Protein AF-A0A7W8NDW8-F1 (afdb_monomer_lite)

Radius of gyration: 20.96 Å; chains: 1; bounding box: 48×45×71 Å

pLDDT: mean 70.8, std 15.42, range [32.22, 96.38]

Structure (mmCIF, N/CA/C/O backbone):
data_AF-A0A7W8NDW8-F1
#
_entry.id   AF-A0A7W8NDW8-F1
#
loop_
_atom_site.group_PDB
_atom_site.id
_atom_site.type_symbol
_atom_site.label_atom_id
_atom_site.label_alt_id
_atom_site.label_comp_id
_atom_site.label_asym_id
_atom_site.label_entity_id
_atom_site.label_seq_id
_atom_site.pdbx_PDB_ins_code
_atom_site.Cartn_x
_atom_site.Cartn_y
_atom_site.Cartn_z
_atom_site.occupancy
_atom_site.B_iso_or_equiv
_atom_site.auth_seq_id
_atom_site.auth_comp_id
_atom_site.auth_asym_id
_atom_site.auth_atom_id
_atom_site.pdbx_PDB_model_num
ATOM 1 N N . MET A 1 1 ? -11.493 -1.231 -40.416 1.00 33.09 1 MET A N 1
ATOM 2 C CA . MET A 1 1 ? -10.620 -0.373 -39.592 1.00 33.09 1 MET A CA 1
ATOM 3 C C . MET A 1 1 ? -9.564 -1.269 -38.976 1.00 33.09 1 MET A C 1
ATOM 5 O O . MET A 1 1 ? -9.898 -2.112 -38.158 1.00 33.09 1 MET A O 1
ATOM 9 N N . THR A 1 2 ? -8.330 -1.187 -39.460 1.00 34.12 2 THR A N 1
ATOM 10 C CA . THR A 1 2 ? -7.181 -1.886 -38.877 1.00 34.12 2 THR A CA 1
ATOM 11 C C . THR A 1 2 ? -6.773 -1.152 -37.606 1.00 34.12 2 THR A C 1
ATOM 13 O O . THR A 1 2 ? -6.357 0.002 -37.680 1.00 34.12 2 THR A O 1
ATOM 16 N N . LEU A 1 3 ? -6.926 -1.809 -36.454 1.00 32.31 3 LEU A N 1
ATOM 17 C CA . LEU A 1 3 ? -6.262 -1.430 -35.209 1.00 32.31 3 LEU A CA 1
ATOM 18 C C . LEU A 1 3 ? -4.757 -1.419 -35.492 1.00 32.31 3 LEU A C 1
ATOM 20 O O . LEU A 1 3 ? -4.140 -2.474 -35.610 1.00 32.31 3 LEU A O 1
ATOM 24 N N . GLY A 1 4 ? -4.187 -0.234 -35.702 1.00 36.16 4 GLY A N 1
ATOM 25 C CA . GLY A 1 4 ? -2.744 -0.085 -35.789 1.00 36.16 4 GLY A CA 1
ATOM 26 C C . GLY A 1 4 ? -2.166 -0.435 -34.429 1.00 36.16 4 GLY A C 1
ATOM 27 O O . GLY A 1 4 ? -2.321 0.337 -33.487 1.00 36.16 4 GLY A O 1
ATOM 28 N N . THR A 1 5 ? -1.535 -1.602 -34.313 1.00 46.84 5 THR A N 1
ATOM 29 C CA . THR A 1 5 ? -0.623 -1.897 -33.209 1.00 46.84 5 THR A CA 1
ATOM 30 C C . THR A 1 5 ? 0.435 -0.806 -33.225 1.00 46.84 5 THR A C 1
ATOM 32 O O . THR A 1 5 ? 1.259 -0.769 -34.143 1.00 46.84 5 THR A O 1
ATOM 35 N N . GLN A 1 6 ? 0.368 0.125 -32.270 1.00 47.91 6 GLN A N 1
ATOM 36 C CA . GLN A 1 6 ? 1.465 1.055 -32.041 1.00 47.91 6 GLN A CA 1
ATOM 37 C C . GLN A 1 6 ? 2.758 0.235 -31.925 1.00 47.91 6 GLN A C 1
ATOM 39 O O . GLN A 1 6 ? 2.724 -0.865 -31.357 1.00 47.91 6 GLN A O 1
ATOM 44 N N . PRO A 1 7 ? 3.873 0.698 -32.519 1.00 52.34 7 PRO A N 1
ATOM 45 C CA . PRO A 1 7 ? 5.141 0.004 -32.367 1.00 52.34 7 PRO A CA 1
ATOM 46 C C . PRO A 1 7 ? 5.417 -0.156 -30.868 1.00 52.34 7 PRO A C 1
ATOM 48 O O . PRO A 1 7 ? 5.179 0.798 -30.120 1.00 52.34 7 PRO A O 1
ATOM 51 N N . PRO A 1 8 ? 5.860 -1.344 -30.414 1.00 61.41 8 PRO A N 1
ATOM 52 C CA . PRO A 1 8 ? 6.164 -1.538 -29.009 1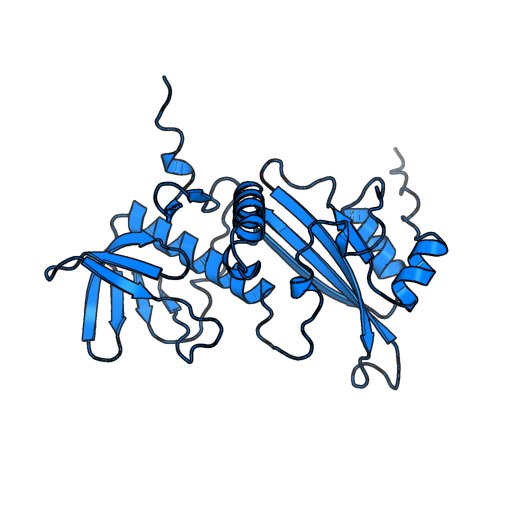.00 61.41 8 PRO A CA 1
ATOM 53 C C . PRO A 1 8 ? 7.173 -0.473 -28.595 1.00 61.41 8 PRO A C 1
ATOM 55 O O . PRO A 1 8 ? 8.121 -0.185 -29.328 1.00 61.41 8 PRO A O 1
ATOM 58 N N . PHE A 1 9 ? 6.928 0.141 -27.445 1.00 69.25 9 PHE A N 1
ATOM 59 C CA . PHE A 1 9 ? 7.905 0.990 -26.788 1.00 69.25 9 PHE A CA 1
ATOM 60 C C . PHE A 1 9 ? 9.244 0.242 -26.698 1.00 69.25 9 PHE A C 1
ATOM 62 O O . PHE A 1 9 ? 9.254 -0.950 -26.405 1.00 69.25 9 PHE A O 1
ATOM 69 N N . VAL A 1 10 ? 10.358 0.921 -26.970 1.00 77.19 10 VAL A N 1
ATOM 70 C CA . VAL A 1 10 ? 11.702 0.332 -26.910 1.00 77.19 10 VAL A CA 1
ATOM 71 C C . VAL A 1 10 ? 12.581 1.256 -26.090 1.00 77.19 10 VAL A C 1
ATOM 73 O O . VAL A 1 10 ? 12.613 2.461 -26.352 1.00 77.19 10 VAL A O 1
ATOM 76 N N . PHE A 1 11 ? 13.315 0.697 -25.130 1.00 77.19 11 PHE A N 1
ATOM 77 C CA . PHE A 1 11 ? 14.288 1.469 -24.375 1.00 77.19 11 PHE A CA 1
ATOM 78 C C . PHE A 1 11 ? 15.427 1.924 -25.289 1.00 77.19 11 PHE A C 1
ATOM 80 O O . PHE A 1 11 ? 15.989 1.135 -26.057 1.00 77.19 11 PHE A O 1
ATOM 87 N N . ASP A 1 12 ? 15.809 3.190 -25.173 1.00 79.81 12 ASP A N 1
ATOM 88 C CA . ASP A 1 12 ? 16.997 3.718 -25.817 1.00 79.81 12 ASP A CA 1
ATOM 89 C C . ASP A 1 12 ? 18.285 3.119 -25.214 1.00 79.81 12 ASP A C 1
ATOM 91 O O . ASP A 1 12 ? 18.299 2.412 -24.198 1.00 79.81 12 ASP A O 1
ATOM 95 N N . GLN A 1 13 ? 19.415 3.383 -25.872 1.00 78.56 13 GLN A N 1
ATOM 96 C CA . GLN A 1 13 ? 20.705 2.840 -25.449 1.00 78.56 13 GLN A CA 1
ATOM 97 C C . GLN A 1 13 ? 21.120 3.318 -24.049 1.00 78.56 13 GLN A C 1
ATOM 99 O O . GLN A 1 13 ? 21.781 2.570 -23.327 1.00 78.56 13 GLN A O 1
ATOM 104 N N . GLN A 1 14 ? 20.756 4.543 -23.661 1.00 78.06 14 GLN A N 1
ATOM 105 C CA . GLN A 1 14 ? 21.092 5.094 -22.353 1.00 78.06 14 GLN A CA 1
ATOM 106 C C . GLN A 1 14 ? 20.331 4.343 -21.258 1.00 78.06 14 GLN A C 1
ATOM 108 O O . GLN A 1 14 ? 20.952 3.908 -20.295 1.00 78.06 14 GLN A O 1
ATOM 113 N N . GLN A 1 15 ? 19.035 4.102 -21.442 1.00 74.25 15 GLN A N 1
ATOM 114 C CA . GLN A 1 15 ? 18.194 3.360 -20.500 1.00 74.25 15 GLN A CA 1
ATOM 115 C C . GLN A 1 15 ? 18.649 1.912 -20.335 1.00 74.25 15 GLN A C 1
ATOM 117 O O . GLN A 1 15 ? 18.739 1.406 -19.219 1.00 74.25 15 GLN A O 1
ATOM 122 N N . ARG A 1 16 ? 19.009 1.253 -21.441 1.00 76.56 16 ARG A N 1
ATOM 123 C CA . ARG A 1 16 ? 19.577 -0.101 -21.402 1.00 76.56 16 ARG A CA 1
ATOM 124 C C . ARG A 1 16 ? 20.901 -0.145 -20.652 1.00 76.56 16 ARG A C 1
ATOM 126 O O . ARG A 1 16 ? 21.188 -1.135 -19.992 1.00 76.56 16 ARG A O 1
ATOM 133 N N . ASN A 1 17 ? 21.714 0.901 -20.773 1.00 73.44 17 ASN A N 1
ATOM 134 C CA . ASN A 1 17 ? 22.962 1.007 -20.028 1.00 73.44 17 ASN A CA 1
ATOM 135 C C . ASN A 1 17 ? 22.706 1.306 -18.545 1.00 73.44 17 ASN A C 1
ATOM 137 O O . ASN A 1 17 ? 23.390 0.729 -17.711 1.00 73.44 17 ASN A O 1
ATOM 141 N N . THR A 1 18 ? 21.715 2.137 -18.209 1.00 72.56 18 THR A N 1
ATOM 142 C CA . THR A 1 18 ? 21.305 2.390 -16.819 1.00 72.56 18 THR A CA 1
ATOM 143 C C . THR A 1 18 ? 20.816 1.109 -16.154 1.00 72.56 18 THR A C 1
ATOM 145 O O . THR A 1 18 ? 21.365 0.740 -15.127 1.00 72.56 18 THR A O 1
ATOM 148 N N . LEU A 1 19 ? 19.907 0.364 -16.791 1.00 72.06 19 LEU A N 1
ATOM 149 C CA . LEU A 1 19 ? 19.410 -0.920 -16.283 1.00 72.06 19 LEU A CA 1
ATOM 150 C C . LEU A 1 19 ? 20.501 -1.982 -16.094 1.00 72.06 19 LEU A C 1
ATOM 152 O O . LEU A 1 19 ? 20.301 -2.920 -15.342 1.00 72.06 19 LEU A O 1
ATOM 156 N N . LYS A 1 20 ? 21.633 -1.885 -16.803 1.00 64.56 20 LYS A N 1
ATOM 157 C CA . LYS A 1 20 ? 22.767 -2.816 -16.649 1.00 64.56 20 LYS A CA 1
ATOM 158 C C . LYS A 1 20 ? 23.635 -2.537 -15.423 1.00 64.56 20 LYS A C 1
ATOM 160 O O . LYS A 1 20 ? 24.515 -3.336 -15.124 1.00 64.56 20 LYS A O 1
ATOM 165 N N . VAL A 1 21 ? 23.498 -1.357 -14.826 1.00 63.69 21 VAL A N 1
ATOM 166 C CA . VAL A 1 21 ? 24.422 -0.849 -13.800 1.00 63.69 21 VAL A CA 1
ATOM 167 C C . VAL A 1 21 ? 23.672 -0.401 -12.542 1.00 63.69 21 VAL A C 1
ATOM 169 O O . VAL A 1 21 ? 24.276 -0.307 -11.481 1.00 63.69 21 VAL A O 1
ATOM 172 N N . SER A 1 22 ? 22.379 -0.097 -12.658 1.00 68.62 22 SER A N 1
ATOM 173 C CA . SER A 1 22 ? 21.516 0.467 -11.620 1.00 68.62 22 SER A CA 1
ATOM 174 C C . SER A 1 22 ? 20.042 0.247 -12.015 1.00 68.62 22 SER A C 1
ATOM 176 O O . SER A 1 22 ? 19.729 -0.636 -12.818 1.00 68.62 22 SER A O 1
ATOM 178 N N . ASP A 1 23 ? 19.154 1.095 -11.507 1.00 75.12 23 ASP A N 1
ATOM 179 C CA . ASP A 1 23 ? 17.709 0.958 -11.597 1.00 75.12 23 ASP A CA 1
ATOM 180 C C . ASP A 1 23 ? 17.084 1.980 -12.547 1.00 75.12 23 ASP A C 1
ATOM 182 O O . ASP A 1 23 ? 17.648 3.038 -12.854 1.00 75.12 23 ASP A O 1
ATOM 186 N N . LEU A 1 24 ? 15.867 1.680 -12.991 1.00 75.50 24 LEU A N 1
ATOM 187 C CA . LEU A 1 24 ? 15.034 2.578 -13.776 1.00 75.50 24 LEU A CA 1
ATOM 188 C C . LEU A 1 24 ? 13.685 2.770 -13.085 1.00 75.50 24 LEU A C 1
ATOM 190 O O . LEU A 1 24 ? 13.009 1.793 -12.788 1.00 75.50 24 LEU A O 1
ATOM 194 N N . ALA A 1 25 ? 13.254 4.020 -12.913 1.00 76.75 25 ALA A N 1
ATOM 195 C CA . ALA A 1 25 ? 11.920 4.353 -12.421 1.00 76.75 25 ALA A CA 1
ATOM 196 C C . ALA A 1 25 ? 11.210 5.363 -13.338 1.00 76.75 25 ALA A C 1
ATOM 198 O O . ALA A 1 25 ? 11.862 6.183 -13.990 1.00 76.75 25 ALA A O 1
ATOM 199 N N . ALA A 1 26 ? 9.877 5.312 -13.399 1.00 78.12 26 ALA A N 1
ATOM 200 C CA . ALA A 1 26 ? 9.043 6.278 -14.120 1.00 78.12 26 ALA A CA 1
ATOM 201 C C . ALA A 1 26 ? 7.640 6.388 -13.506 1.00 78.12 26 ALA A C 1
ATOM 203 O O . ALA A 1 26 ? 7.098 5.388 -13.043 1.00 78.12 26 ALA A O 1
ATOM 204 N N . TYR A 1 27 ? 7.023 7.572 -13.564 1.00 78.12 27 TYR A N 1
ATOM 205 C CA . TYR A 1 27 ? 5.623 7.755 -13.167 1.00 78.12 27 TYR A CA 1
ATOM 206 C C . TYR A 1 27 ? 4.648 7.110 -14.167 1.00 78.12 27 TYR A C 1
ATOM 208 O O . TYR A 1 27 ? 4.869 7.125 -15.380 1.00 78.12 27 TYR A O 1
ATOM 216 N N . VAL A 1 28 ? 3.539 6.577 -13.655 1.00 80.38 28 VAL A N 1
ATOM 217 C CA . VAL A 1 28 ? 2.399 6.081 -14.437 1.00 80.38 28 VAL A CA 1
ATOM 218 C C . VAL A 1 28 ? 1.588 7.281 -14.928 1.00 80.38 28 VAL A C 1
ATOM 220 O O . VAL A 1 28 ? 1.033 8.030 -14.126 1.00 80.38 28 VAL A O 1
ATOM 223 N N . GLN A 1 29 ? 1.499 7.460 -16.247 1.00 73.31 29 GLN A N 1
ATOM 224 C CA . GLN A 1 29 ? 0.868 8.646 -16.850 1.00 73.31 29 GLN A CA 1
ATOM 225 C C . GLN A 1 29 ? -0.660 8.577 -16.905 1.00 73.31 29 GLN A C 1
ATOM 227 O O . GLN A 1 29 ? -1.316 9.612 -16.959 1.00 73.31 29 GLN A O 1
ATOM 232 N N . GLN A 1 30 ? -1.225 7.371 -16.880 1.00 68.38 30 GLN A N 1
ATOM 233 C CA . GLN A 1 30 ? -2.670 7.132 -16.888 1.00 68.38 30 GLN A CA 1
ATOM 234 C C . GLN A 1 30 ? -3.149 6.552 -15.549 1.00 68.38 30 GLN A C 1
ATOM 236 O O . GLN A 1 30 ? -3.904 5.581 -15.513 1.00 68.38 30 GLN A O 1
ATOM 241 N N . SER A 1 31 ? -2.661 7.094 -14.435 1.00 67.06 31 SER A N 1
ATOM 242 C CA . SER A 1 31 ? -3.208 6.750 -13.122 1.00 67.06 31 SER A CA 1
ATOM 243 C C . SER A 1 31 ? -4.623 7.327 -12.974 1.00 67.06 31 SER A C 1
ATOM 245 O O . SER A 1 31 ? -5.013 8.265 -13.677 1.00 67.06 31 SER A O 1
ATOM 247 N N . ALA A 1 32 ? -5.427 6.739 -12.084 1.00 68.94 32 ALA A N 1
ATOM 248 C CA . ALA A 1 32 ? -6.698 7.352 -11.707 1.00 68.94 32 ALA A CA 1
ATOM 249 C C . ALA A 1 32 ? -6.448 8.754 -11.117 1.00 68.94 32 ALA A C 1
ATOM 251 O O . ALA A 1 32 ? -5.379 9.017 -10.570 1.00 68.94 32 ALA A O 1
ATOM 252 N N . ARG A 1 33 ? -7.423 9.663 -11.243 1.00 71.81 33 ARG A N 1
ATOM 253 C CA . ARG A 1 33 ? -7.273 11.096 -10.907 1.00 71.81 33 ARG A CA 1
ATOM 254 C C . ARG A 1 33 ? -6.806 11.349 -9.466 1.00 71.81 33 ARG A C 1
ATOM 256 O O . ARG A 1 33 ? -6.184 12.368 -9.194 1.00 71.81 33 ARG A O 1
ATOM 263 N N . ASP A 1 34 ? -7.139 10.441 -8.564 1.00 69.94 34 ASP A N 1
ATOM 264 C CA . ASP A 1 34 ? -6.860 10.448 -7.130 1.00 69.94 34 ASP A CA 1
ATOM 265 C C . ASP A 1 34 ? -5.558 9.716 -6.755 1.00 69.94 34 ASP A C 1
ATOM 267 O O . ASP A 1 34 ? -5.277 9.529 -5.570 1.00 69.94 34 ASP A O 1
ATOM 271 N N . ARG A 1 35 ? -4.759 9.272 -7.735 1.00 78.50 35 ARG A N 1
ATOM 272 C CA . ARG A 1 35 ? -3.612 8.385 -7.514 1.00 78.50 35 ARG A CA 1
ATOM 273 C C . ARG A 1 35 ? -2.325 8.916 -8.114 1.00 78.50 35 ARG A C 1
ATOM 275 O O . ARG A 1 35 ? -2.317 9.621 -9.116 1.00 78.50 35 ARG A O 1
ATOM 282 N N . ILE A 1 36 ? -1.222 8.479 -7.518 1.00 80.12 36 ILE A N 1
ATOM 283 C CA . ILE A 1 36 ? 0.113 8.577 -8.100 1.00 80.12 36 ILE A CA 1
ATOM 284 C C . ILE A 1 36 ? 0.645 7.159 -8.231 1.00 80.12 36 ILE A C 1
ATOM 286 O O . ILE A 1 36 ? 0.593 6.372 -7.287 1.00 80.12 36 ILE A O 1
ATOM 290 N N . GLY A 1 37 ? 1.138 6.827 -9.419 1.00 79.00 37 GLY A N 1
ATOM 291 C CA . GLY A 1 37 ? 1.754 5.538 -9.689 1.00 79.00 37 GLY A CA 1
ATOM 292 C C . GLY A 1 37 ? 3.167 5.686 -10.207 1.00 79.00 37 GLY A C 1
ATOM 293 O O . GLY A 1 37 ? 3.490 6.672 -10.867 1.00 79.00 37 GLY A O 1
ATOM 294 N N . TRP A 1 38 ? 3.993 4.678 -9.967 1.00 83.75 38 TRP A N 1
ATOM 295 C CA . TRP A 1 38 ? 5.299 4.538 -10.594 1.00 83.75 38 TRP A CA 1
ATOM 296 C C . TRP A 1 38 ? 5.596 3.078 -10.929 1.00 83.75 38 TRP A C 1
ATOM 298 O O . TRP A 1 38 ? 5.037 2.135 -10.363 1.00 83.75 38 TRP A O 1
ATOM 308 N N . ILE A 1 39 ? 6.479 2.908 -11.903 1.00 81.38 39 ILE A N 1
ATOM 309 C CA . ILE A 1 39 ? 7.077 1.638 -12.287 1.00 81.38 39 ILE A CA 1
ATOM 310 C C . ILE A 1 39 ? 8.556 1.730 -11.977 1.00 81.38 39 ILE A C 1
ATOM 312 O O . ILE A 1 39 ? 9.198 2.698 -12.377 1.00 81.38 39 ILE A O 1
ATOM 316 N N . HIS A 1 40 ? 9.080 0.714 -11.305 1.00 82.31 40 HIS A N 1
ATOM 317 C CA . HIS A 1 40 ? 10.494 0.557 -10.998 1.00 82.31 40 HIS A CA 1
ATOM 318 C C . HIS A 1 40 ? 11.006 -0.768 -11.566 1.00 82.31 40 HIS A C 1
ATOM 320 O O . HIS A 1 40 ? 10.276 -1.760 -11.618 1.00 82.31 40 HIS A O 1
ATOM 326 N N . VAL A 1 41 ? 12.242 -0.763 -12.057 1.00 81.19 41 VAL A N 1
ATOM 327 C CA . VAL A 1 41 ? 12.938 -1.945 -12.561 1.00 81.19 41 VAL A CA 1
ATOM 328 C C . VAL A 1 41 ? 14.374 -1.941 -12.100 1.00 81.19 41 VAL A C 1
ATOM 330 O O . VAL A 1 41 ? 15.098 -0.976 -12.347 1.00 81.19 41 VAL A O 1
ATOM 333 N N . ARG A 1 42 ? 14.793 -3.080 -11.556 1.00 81.69 42 ARG A N 1
ATOM 334 C CA . ARG A 1 42 ? 16.176 -3.358 -11.171 1.00 81.69 42 ARG A CA 1
ATOM 335 C C . ARG A 1 42 ? 16.672 -4.665 -11.767 1.00 81.69 42 ARG A C 1
ATOM 337 O O . ARG A 1 42 ? 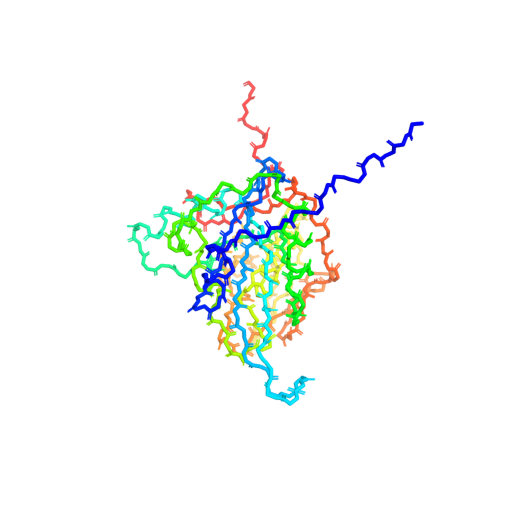15.882 -5.553 -12.103 1.00 81.69 42 ARG A O 1
ATOM 344 N N . GLN A 1 43 ? 17.987 -4.786 -11.904 1.00 79.56 43 GLN A N 1
ATOM 345 C CA . GLN A 1 43 ? 18.612 -6.071 -12.201 1.00 79.56 43 GLN A CA 1
ATOM 346 C C . GLN A 1 43 ? 18.804 -6.875 -10.921 1.00 79.56 43 GLN A C 1
ATOM 348 O O . GLN A 1 43 ? 19.363 -6.381 -9.950 1.00 79.56 43 GLN A O 1
ATOM 353 N N . VAL A 1 44 ? 18.371 -8.132 -10.946 1.00 76.38 44 VAL A N 1
ATOM 354 C CA . VAL A 1 44 ? 18.497 -9.064 -9.823 1.00 76.38 44 VAL A CA 1
ATOM 355 C C . VAL A 1 44 ? 19.272 -10.301 -10.252 1.00 76.38 44 VAL A C 1
ATOM 357 O O . VAL A 1 44 ? 19.132 -10.792 -11.379 1.00 76.38 44 VAL A O 1
ATOM 360 N N . TRP A 1 45 ? 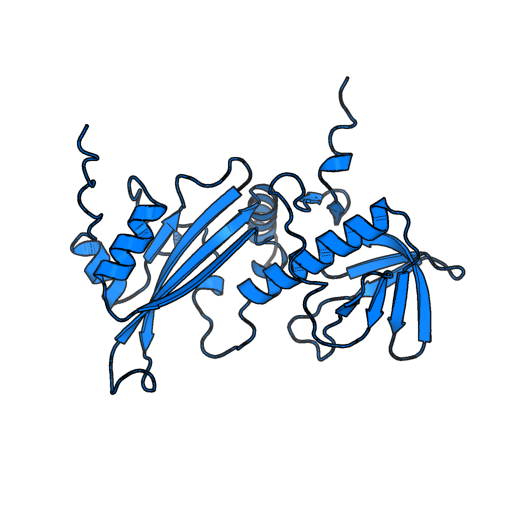20.109 -10.809 -9.352 1.00 73.94 45 TRP A N 1
ATOM 361 C CA . TRP A 1 45 ? 20.829 -12.060 -9.553 1.00 73.94 45 TRP A CA 1
ATOM 362 C C . TRP A 1 45 ? 20.035 -13.218 -8.950 1.00 73.94 45 TRP A C 1
ATOM 364 O O . TRP A 1 45 ? 19.825 -13.258 -7.742 1.00 73.94 45 TRP A O 1
ATOM 374 N N . LEU A 1 46 ? 19.591 -14.165 -9.782 1.00 69.62 46 LEU A N 1
ATOM 375 C CA . LEU A 1 46 ? 18.736 -15.276 -9.351 1.00 69.62 46 LEU A CA 1
ATOM 376 C C . LEU A 1 46 ? 19.377 -16.626 -9.698 1.00 69.62 46 LEU A C 1
ATOM 378 O O . LEU A 1 46 ? 19.035 -17.224 -10.723 1.00 69.62 46 LEU A O 1
ATOM 382 N N . PRO A 1 47 ? 20.307 -17.120 -8.859 1.00 57.78 47 PRO A N 1
ATOM 383 C CA . PRO A 1 47 ? 21.085 -18.323 -9.158 1.00 57.78 47 PRO A CA 1
ATOM 384 C C . PRO A 1 47 ? 20.228 -19.598 -9.251 1.00 57.78 47 PRO A C 1
ATOM 386 O O . PRO A 1 47 ? 20.590 -20.517 -9.983 1.00 57.78 47 PRO A O 1
ATOM 389 N N . ASP A 1 48 ? 19.083 -19.638 -8.564 1.00 62.69 48 ASP A N 1
ATOM 390 C CA . ASP A 1 48 ? 18.200 -20.811 -8.499 1.00 62.69 48 ASP A CA 1
ATOM 391 C C . ASP A 1 48 ? 17.178 -20.895 -9.649 1.00 62.69 48 ASP A C 1
ATOM 393 O O . ASP A 1 48 ? 16.517 -21.920 -9.822 1.00 62.69 48 ASP A O 1
ATOM 397 N N . TRP A 1 49 ? 17.018 -19.831 -10.447 1.00 63.66 49 TRP A N 1
ATOM 398 C CA . TRP A 1 49 ? 15.986 -19.759 -11.492 1.00 63.66 49 TRP A CA 1
ATOM 399 C C . TRP A 1 49 ? 16.484 -20.303 -12.838 1.00 63.66 49 TRP A C 1
ATOM 401 O O . TRP A 1 49 ? 15.790 -21.062 -13.516 1.00 63.66 49 TRP A O 1
ATOM 411 N N . GLN A 1 50 ? 17.722 -19.956 -13.196 1.00 56.47 50 GLN A N 1
ATOM 412 C CA . GLN A 1 50 ? 18.536 -20.563 -14.251 1.00 56.47 50 GLN A CA 1
ATOM 413 C C . GLN A 1 50 ? 20.007 -20.451 -13.828 1.00 56.47 50 GLN A C 1
ATOM 415 O O . GLN A 1 50 ? 20.350 -19.481 -13.152 1.00 56.47 50 GLN A O 1
ATOM 420 N N . PRO A 1 51 ? 20.891 -21.386 -14.229 1.00 53.97 51 PRO A N 1
ATOM 421 C CA . PRO A 1 51 ? 22.299 -21.305 -13.864 1.00 53.97 51 PRO A CA 1
ATOM 422 C C . PRO A 1 51 ? 22.897 -19.972 -14.336 1.00 53.97 51 PRO A C 1
ATOM 424 O O . PRO A 1 51 ? 22.990 -19.709 -15.534 1.00 53.97 51 PRO A O 1
ATOM 427 N N . GLU A 1 52 ? 23.280 -19.146 -13.362 1.00 63.22 52 GLU A N 1
ATOM 428 C CA . GLU A 1 52 ? 24.116 -17.952 -13.507 1.00 63.22 52 GLU A CA 1
ATOM 429 C C . GLU A 1 52 ? 23.606 -16.873 -14.486 1.00 63.22 52 GLU A C 1
ATOM 431 O O . GLU A 1 52 ? 24.355 -16.381 -15.336 1.00 63.22 52 GLU A O 1
ATOM 436 N N . LYS A 1 53 ? 22.341 -16.447 -14.361 1.00 70.25 53 LYS A N 1
ATOM 437 C CA . LYS A 1 53 ? 21.785 -15.382 -15.211 1.00 70.25 53 LYS A CA 1
ATOM 438 C C . LYS A 1 53 ? 21.215 -14.202 -14.419 1.00 70.25 53 LYS A C 1
ATOM 440 O O . LYS A 1 53 ? 20.441 -14.371 -13.482 1.00 70.25 53 LYS A O 1
ATOM 445 N N . TRP A 1 54 ? 21.559 -12.994 -14.868 1.00 79.31 54 TRP A N 1
ATOM 446 C CA . TRP A 1 54 ? 20.908 -11.753 -14.448 1.00 79.31 54 TRP A CA 1
ATOM 447 C C . TRP A 1 54 ? 19.480 -11.687 -14.998 1.00 79.31 54 TRP A C 1
ATOM 449 O O . TRP A 1 54 ? 19.257 -11.930 -16.189 1.00 79.31 54 TRP A O 1
ATOM 459 N N . ALA A 1 55 ? 18.532 -11.318 -14.145 1.00 83.75 55 ALA A N 1
ATOM 460 C CA . ALA A 1 55 ? 17.144 -11.060 -14.499 1.00 83.75 55 ALA A CA 1
ATOM 461 C C . ALA A 1 55 ? 16.768 -9.607 -14.177 1.00 83.75 55 ALA A C 1
ATOM 463 O O . ALA A 1 55 ? 17.560 -8.844 -13.628 1.00 83.75 55 ALA A O 1
ATOM 464 N N . TYR A 1 56 ? 15.555 -9.227 -14.547 1.00 83.88 56 TYR A N 1
ATOM 465 C CA . TYR A 1 56 ? 14.924 -7.959 -14.222 1.00 83.88 56 TYR A CA 1
ATOM 466 C C . TYR A 1 56 ? 13.770 -8.231 -13.267 1.00 83.88 56 TYR A C 1
ATOM 468 O O . TYR A 1 56 ? 12.870 -9.006 -13.597 1.00 83.88 56 TYR A O 1
ATOM 476 N N . GLU A 1 57 ? 13.782 -7.583 -12.111 1.00 81.38 57 GLU A N 1
ATOM 477 C CA . GLU A 1 57 ? 12.601 -7.467 -11.266 1.00 81.38 57 GLU A CA 1
ATOM 478 C C . GLU A 1 57 ? 11.885 -6.175 -11.641 1.00 81.38 57 GLU A C 1
ATOM 480 O O . GLU A 1 57 ? 12.492 -5.106 -11.682 1.00 81.38 57 GLU A O 1
ATOM 485 N N . VAL A 1 58 ? 10.601 -6.288 -11.962 1.00 80.81 58 VAL A N 1
ATOM 486 C CA . VAL A 1 58 ? 9.755 -5.168 -12.359 1.00 80.81 58 VAL A CA 1
ATOM 487 C C . VAL A 1 58 ? 8.654 -5.014 -11.332 1.00 80.81 58 VAL A C 1
ATOM 489 O O . VAL A 1 58 ? 7.899 -5.955 -11.082 1.00 80.81 58 VAL A O 1
ATOM 492 N N . GLN A 1 59 ? 8.531 -3.811 -10.788 1.00 80.50 59 GLN A N 1
ATOM 493 C CA . GLN A 1 59 ? 7.524 -3.446 -9.810 1.00 80.50 59 GLN A CA 1
ATOM 494 C C . GLN A 1 59 ? 6.646 -2.315 -10.351 1.00 80.50 59 GLN A C 1
ATOM 496 O O . GLN A 1 59 ? 7.133 -1.359 -10.953 1.00 80.50 59 GLN A O 1
ATOM 501 N N . ARG A 1 60 ? 5.336 -2.406 -10.126 1.00 81.94 60 ARG A N 1
ATOM 502 C CA . ARG A 1 60 ? 4.387 -1.301 -10.299 1.00 81.94 60 ARG A CA 1
ATOM 503 C C . ARG A 1 60 ? 3.685 -1.053 -8.984 1.00 81.94 60 ARG A C 1
ATOM 505 O O . ARG A 1 60 ? 3.132 -1.979 -8.391 1.00 81.94 60 ARG A O 1
ATOM 512 N N . ILE A 1 61 ? 3.672 0.208 -8.595 1.00 78.12 61 ILE A N 1
ATOM 513 C CA . ILE A 1 61 ? 3.123 0.681 -7.338 1.00 78.12 61 ILE A CA 1
ATOM 514 C C . ILE A 1 61 ? 2.192 1.848 -7.652 1.00 78.12 61 ILE A C 1
ATOM 516 O O . ILE A 1 61 ? 2.521 2.696 -8.477 1.00 78.12 61 ILE A O 1
ATOM 520 N N . GLU A 1 62 ? 1.025 1.884 -7.019 1.00 78.81 62 GLU A N 1
ATOM 521 C CA . GLU A 1 62 ? 0.147 3.052 -7.019 1.00 78.81 62 GLU A CA 1
ATOM 522 C C . GLU A 1 62 ? -0.331 3.341 -5.604 1.00 78.81 62 GLU A C 1
ATOM 524 O O . GLU A 1 62 ? -0.713 2.423 -4.881 1.00 78.81 62 GLU A O 1
ATOM 529 N N . VAL A 1 63 ? -0.376 4.615 -5.233 1.00 78.94 63 VAL A N 1
ATOM 530 C CA . VAL A 1 63 ? -0.845 5.136 -3.941 1.00 78.94 63 VAL A CA 1
ATOM 531 C C . VAL A 1 63 ? -1.909 6.205 -4.167 1.00 78.94 63 VAL A C 1
ATOM 533 O O . VAL A 1 63 ? -2.031 6.730 -5.275 1.00 78.94 63 VAL A O 1
ATOM 536 N N . THR A 1 64 ? -2.671 6.556 -3.131 1.00 78.12 64 THR A N 1
ATOM 537 C CA . THR A 1 64 ? -3.522 7.754 -3.189 1.00 78.12 64 THR A CA 1
ATOM 538 C C . THR A 1 64 ? -2.659 9.014 -3.175 1.00 78.12 64 THR A C 1
ATOM 540 O O . THR A 1 64 ? -1.652 9.068 -2.462 1.00 78.12 64 THR A O 1
ATOM 543 N N . PHE A 1 65 ? -3.069 10.043 -3.919 1.00 77.94 65 PHE A N 1
ATOM 544 C CA . PHE A 1 65 ? -2.410 11.352 -3.946 1.00 77.94 65 PHE A CA 1
ATOM 545 C C . PHE A 1 65 ? -2.263 11.931 -2.534 1.00 77.94 65 PHE A C 1
ATOM 547 O O . PHE A 1 65 ? -1.205 12.426 -2.164 1.00 77.94 65 PHE A O 1
ATOM 554 N N . GLN A 1 66 ? -3.297 11.784 -1.707 1.00 75.62 66 GLN A N 1
ATOM 555 C CA . GLN A 1 66 ? -3.275 12.279 -0.337 1.00 75.62 66 GLN A CA 1
ATOM 556 C C . GLN A 1 66 ? -2.232 11.581 0.539 1.00 75.62 66 GLN A C 1
ATOM 558 O O . GLN A 1 66 ? -1.479 12.261 1.228 1.00 75.62 66 GLN A O 1
ATOM 563 N N . SER A 1 67 ? -2.130 10.246 0.487 1.00 76.62 67 SER A N 1
ATOM 564 C CA . SER A 1 67 ? -1.093 9.541 1.257 1.00 76.62 67 SER A CA 1
ATOM 565 C C . SER A 1 67 ? 0.317 9.906 0.784 1.00 76.62 67 SER A C 1
ATOM 567 O O . SER A 1 67 ? 1.227 10.017 1.603 1.00 76.62 67 SER A O 1
ATOM 569 N N . TYR A 1 68 ? 0.485 10.167 -0.516 1.00 81.25 68 TYR A N 1
ATOM 570 C CA . TYR A 1 68 ? 1.735 10.659 -1.087 1.00 81.25 68 TYR A CA 1
ATOM 571 C C . TYR A 1 68 ? 2.105 12.061 -0.580 1.00 81.25 68 TYR A C 1
ATOM 573 O O . TYR A 1 68 ? 3.219 12.258 -0.101 1.00 81.25 68 TYR A O 1
ATOM 581 N N . GLU A 1 69 ? 1.175 13.018 -0.604 1.00 81.50 69 GLU A N 1
ATOM 582 C CA . GLU A 1 69 ? 1.401 14.375 -0.083 1.00 81.50 69 GLU A CA 1
ATOM 583 C C . GLU A 1 69 ? 1.668 14.383 1.432 1.00 81.50 69 GLU A C 1
ATOM 585 O O . GLU A 1 69 ? 2.484 15.161 1.933 1.00 81.50 69 GLU A O 1
ATOM 590 N N . THR A 1 70 ? 1.004 13.506 2.192 1.00 77.94 70 THR A N 1
ATOM 591 C CA . THR A 1 70 ? 1.288 13.316 3.622 1.00 77.94 70 THR A CA 1
ATOM 592 C C . THR A 1 70 ? 2.685 12.754 3.842 1.00 77.94 70 THR A C 1
ATOM 594 O O . THR A 1 70 ? 3.415 13.271 4.689 1.00 77.94 70 THR A O 1
ATOM 597 N N . TRP A 1 71 ? 3.091 11.744 3.067 1.00 80.38 71 TRP A N 1
ATOM 598 C CA . TRP A 1 71 ? 4.452 11.217 3.128 1.00 80.38 71 TRP A CA 1
ATOM 599 C C . TRP A 1 71 ? 5.474 12.309 2.809 1.00 80.38 71 TRP A C 1
ATOM 601 O O . TRP A 1 71 ? 6.388 12.512 3.599 1.00 80.38 71 TRP A O 1
ATOM 611 N N . LYS A 1 72 ? 5.271 13.087 1.740 1.00 78.50 72 LYS A N 1
ATOM 612 C CA . LYS A 1 72 ? 6.175 14.180 1.358 1.00 78.50 72 LYS A CA 1
ATOM 613 C C . LYS A 1 72 ? 6.343 15.254 2.425 1.00 78.50 72 LYS A C 1
ATOM 615 O O . LYS A 1 72 ? 7.458 15.718 2.657 1.00 78.50 72 LYS A O 1
ATOM 620 N N . ARG A 1 73 ? 5.256 15.641 3.094 1.00 79.50 73 ARG A N 1
ATOM 621 C CA . ARG A 1 73 ? 5.332 16.582 4.221 1.00 79.50 73 ARG A CA 1
ATOM 622 C C . ARG A 1 73 ? 6.101 15.985 5.397 1.00 79.50 73 ARG A C 1
ATOM 624 O O . ARG A 1 73 ? 6.983 16.644 5.936 1.00 79.50 73 ARG A O 1
ATOM 631 N N . ARG A 1 74 ? 5.822 14.727 5.752 1.00 76.69 74 ARG A N 1
ATOM 632 C CA . ARG A 1 74 ? 6.485 14.045 6.873 1.00 76.69 74 ARG A CA 1
ATOM 633 C C . ARG A 1 74 ? 7.959 13.759 6.613 1.00 76.69 74 ARG A C 1
ATOM 635 O O . ARG A 1 74 ? 8.752 13.982 7.514 1.00 76.69 74 ARG A O 1
ATOM 642 N N . GLU A 1 75 ? 8.324 13.346 5.401 1.00 77.50 75 GLU A N 1
ATOM 643 C CA . GLU A 1 75 ? 9.711 13.141 4.954 1.00 77.50 75 GLU A CA 1
ATOM 644 C C . GLU A 1 75 ? 10.560 14.406 5.171 1.00 77.50 75 GLU A C 1
ATOM 646 O O . GLU A 1 75 ? 11.720 14.328 5.570 1.00 77.50 75 GLU A O 1
ATOM 651 N N . ALA A 1 76 ? 9.974 15.590 4.959 1.00 75.12 76 ALA A N 1
ATOM 652 C CA . ALA A 1 76 ? 10.659 16.863 5.167 1.00 75.12 76 ALA A CA 1
ATOM 653 C C . ALA A 1 76 ? 10.839 17.239 6.652 1.00 75.12 76 ALA A C 1
ATOM 655 O O . ALA A 1 76 ? 11.713 18.044 6.981 1.00 75.12 76 ALA A O 1
ATOM 656 N N . GLU A 1 77 ? 10.016 16.687 7.546 1.00 75.81 77 GLU A N 1
ATOM 657 C CA . GLU A 1 77 ? 9.955 17.059 8.966 1.00 75.81 77 GLU A CA 1
ATOM 658 C C . GLU A 1 77 ? 10.600 16.015 9.889 1.00 75.81 77 GLU A C 1
ATOM 660 O O . GLU A 1 77 ? 11.101 16.358 10.964 1.00 75.81 77 GLU A O 1
ATOM 665 N N . GLN A 1 78 ? 10.576 14.740 9.497 1.00 66.31 78 GLN A N 1
ATOM 666 C CA . GLN A 1 78 ? 10.963 13.584 10.301 1.00 66.31 78 GLN A CA 1
ATOM 667 C C . GLN A 1 78 ? 11.498 12.455 9.406 1.00 66.31 78 GLN A C 1
ATOM 669 O O . GLN A 1 78 ? 11.102 12.303 8.255 1.00 66.31 78 GLN A O 1
ATOM 674 N N . SER A 1 79 ? 12.363 11.605 9.965 1.00 67.81 79 SER A N 1
ATOM 675 C CA . SER A 1 79 ? 12.724 10.336 9.325 1.00 67.81 79 SER A CA 1
ATOM 676 C C . SER A 1 79 ? 11.563 9.362 9.518 1.00 67.81 79 SER A C 1
ATOM 678 O O . SER A 1 79 ? 11.468 8.729 10.566 1.00 67.81 79 SER A O 1
ATOM 680 N N . VAL A 1 80 ? 10.651 9.310 8.549 1.00 63.56 80 VAL A N 1
ATOM 681 C CA . VAL A 1 80 ? 9.493 8.408 8.552 1.00 63.56 80 VAL A CA 1
ATOM 682 C C . VAL A 1 80 ? 9.665 7.394 7.440 1.00 63.56 80 VAL A C 1
ATOM 684 O O . VAL A 1 80 ? 9.938 7.764 6.298 1.00 63.56 80 VAL A O 1
ATOM 687 N N . GLU A 1 81 ? 9.458 6.128 7.775 1.00 66.81 81 GLU A N 1
ATOM 688 C CA . GLU A 1 81 ? 9.491 5.054 6.797 1.00 66.81 81 GLU A CA 1
ATOM 689 C C . GLU A 1 81 ? 8.335 5.253 5.789 1.00 66.81 81 GLU A C 1
ATOM 691 O O . GLU A 1 81 ? 7.177 5.417 6.171 1.00 66.81 81 GLU A O 1
ATOM 696 N N . PRO A 1 82 ? 8.558 5.235 4.473 1.00 66.62 82 PRO A N 1
ATOM 697 C CA . PRO A 1 82 ? 7.524 5.505 3.476 1.00 66.62 82 PRO A CA 1
ATOM 698 C C . PRO A 1 82 ? 6.342 4.531 3.555 1.00 66.62 82 PRO A C 1
ATOM 700 O O . PRO A 1 82 ? 5.189 4.923 3.364 1.00 66.62 82 PRO A O 1
ATOM 703 N N . TRP A 1 83 ? 6.603 3.256 3.874 1.00 63.25 83 TRP A N 1
ATOM 704 C CA . TRP A 1 83 ? 5.558 2.236 4.009 1.00 63.25 83 TRP A CA 1
ATOM 705 C C . TRP A 1 83 ? 4.664 2.474 5.209 1.00 63.25 83 TRP A C 1
ATOM 707 O O . TRP A 1 83 ? 3.555 1.957 5.213 1.00 63.25 83 TRP A O 1
ATOM 717 N N . GLU A 1 84 ? 5.090 3.243 6.203 1.00 64.25 84 GLU A N 1
ATOM 718 C CA . GLU A 1 84 ? 4.227 3.676 7.283 1.00 64.25 84 GLU A CA 1
ATOM 719 C C . GLU A 1 84 ? 3.093 4.515 6.666 1.00 64.25 84 GLU A C 1
ATOM 721 O O . GLU A 1 84 ? 1.922 4.175 6.812 1.00 64.25 84 GLU A O 1
ATOM 726 N N . VAL A 1 85 ? 3.409 5.552 5.893 1.00 70.19 85 VAL A N 1
ATOM 727 C CA . VAL A 1 85 ? 2.419 6.571 5.495 1.00 70.19 85 VAL A CA 1
ATOM 728 C C . VAL A 1 85 ? 1.665 6.222 4.212 1.00 70.19 85 VAL A C 1
ATOM 730 O O . VAL A 1 85 ? 0.492 6.567 4.056 1.00 70.19 85 VAL A O 1
ATOM 733 N N . LEU A 1 86 ? 2.320 5.533 3.279 1.00 75.50 86 LEU A N 1
ATOM 734 C CA . LEU A 1 86 ? 1.789 5.339 1.934 1.00 75.50 86 LEU A CA 1
ATOM 735 C C . LEU A 1 86 ? 0.693 4.265 1.891 1.00 75.50 86 LEU A C 1
ATOM 737 O O . LEU A 1 86 ? 0.892 3.109 2.283 1.00 75.50 86 LEU A O 1
ATOM 741 N N . MET A 1 87 ? -0.477 4.660 1.381 1.00 76.06 87 MET A N 1
ATOM 742 C CA . MET A 1 87 ? -1.655 3.806 1.240 1.00 76.06 87 MET A CA 1
ATOM 743 C C . MET A 1 87 ? -1.675 3.191 -0.160 1.00 76.06 87 MET A C 1
ATOM 745 O O . MET A 1 87 ? -2.096 3.828 -1.131 1.00 76.06 87 MET A O 1
ATOM 749 N N . LEU A 1 88 ? -1.201 1.948 -0.277 1.00 74.12 88 LEU A N 1
ATOM 750 C CA . LEU A 1 88 ? -1.091 1.274 -1.568 1.00 74.12 88 LEU A CA 1
ATOM 751 C C . LEU A 1 88 ? -2.452 0.911 -2.158 1.00 74.12 88 LEU A C 1
ATOM 753 O O . LEU A 1 88 ? -3.233 0.131 -1.614 1.00 74.12 88 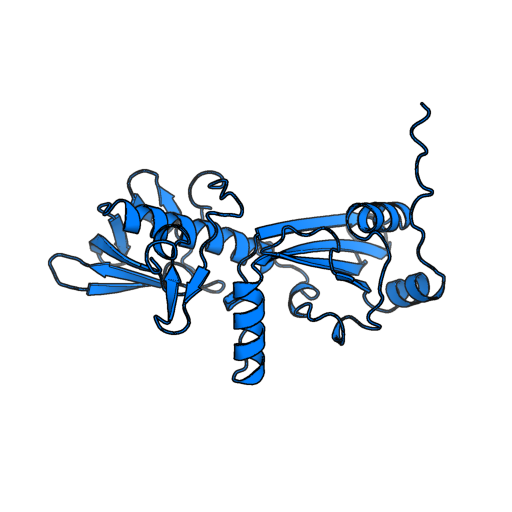LEU A O 1
ATOM 757 N N . THR A 1 89 ? -2.711 1.436 -3.348 1.00 69.62 89 THR A N 1
ATOM 758 C CA . THR A 1 89 ? -3.914 1.166 -4.133 1.00 69.62 89 THR A CA 1
ATOM 759 C C . THR A 1 89 ? -3.725 0.001 -5.100 1.00 69.62 89 THR A C 1
ATOM 761 O O . THR A 1 89 ? -4.654 -0.788 -5.305 1.00 69.62 89 THR A O 1
ATOM 764 N N . GLN A 1 90 ? -2.514 -0.148 -5.642 1.00 71.25 90 GLN A N 1
ATOM 765 C CA . GLN A 1 90 ? -2.130 -1.236 -6.531 1.00 71.25 90 GLN A CA 1
ATOM 766 C C . GLN A 1 90 ? -0.660 -1.605 -6.323 1.00 71.25 90 GLN A C 1
ATOM 768 O O . GLN A 1 90 ? 0.198 -0.740 -6.184 1.00 71.25 90 GLN A O 1
ATOM 773 N N . TYR A 1 91 ? -0.377 -2.906 -6.339 1.00 75.38 91 TYR A N 1
ATOM 774 C CA . TYR A 1 91 ? 0.975 -3.450 -6.352 1.00 75.38 91 TYR A CA 1
ATOM 775 C C . TYR A 1 91 ? 1.044 -4.606 -7.346 1.00 75.38 91 TYR A C 1
ATOM 777 O O . TYR A 1 91 ? 0.115 -5.414 -7.455 1.00 75.38 91 TYR A O 1
ATOM 785 N N . SER A 1 92 ? 2.120 -4.687 -8.114 1.00 70.44 92 SER A N 1
ATOM 786 C CA . SER A 1 92 ? 2.407 -5.825 -8.983 1.00 70.44 92 SER A CA 1
ATOM 787 C C . SER A 1 92 ? 3.910 -5.987 -9.098 1.00 70.44 92 SER A C 1
ATOM 789 O O . SER A 1 92 ? 4.600 -5.018 -9.393 1.00 70.44 92 SER A O 1
ATOM 791 N N . VAL A 1 93 ? 4.395 -7.210 -8.912 1.00 78.38 93 VAL A N 1
ATOM 792 C CA . VAL A 1 93 ? 5.802 -7.562 -9.097 1.00 78.38 93 VAL A CA 1
ATOM 793 C C . VAL A 1 93 ? 5.906 -8.783 -9.993 1.00 78.38 93 VAL A C 1
ATOM 795 O O . VAL A 1 93 ? 5.103 -9.714 -9.890 1.00 78.38 93 VAL A O 1
ATOM 798 N N . PHE A 1 94 ? 6.872 -8.772 -10.903 1.00 77.50 94 PHE A N 1
ATOM 799 C CA . PHE A 1 94 ? 7.258 -9.959 -11.648 1.00 77.50 94 PHE A CA 1
ATOM 800 C C . PHE A 1 94 ? 8.744 -9.924 -11.971 1.00 77.50 94 PHE A C 1
ATOM 802 O O . PHE A 1 94 ? 9.359 -8.864 -12.074 1.00 77.50 94 PHE A O 1
ATOM 809 N N . VAL A 1 95 ? 9.300 -11.110 -12.181 1.00 81.12 95 VAL A N 1
ATOM 810 C CA . VAL A 1 95 ? 10.683 -11.289 -12.603 1.00 81.12 95 VAL A CA 1
ATOM 811 C C . VAL A 1 95 ? 10.693 -11.782 -14.044 1.00 81.12 95 VAL A C 1
ATOM 813 O O . VAL A 1 95 ? 9.887 -12.628 -14.435 1.00 81.12 95 VAL A O 1
ATOM 816 N N . THR A 1 96 ? 11.598 -11.252 -14.860 1.00 83.50 96 THR A N 1
ATOM 817 C CA . THR A 1 96 ? 11.826 -11.717 -16.230 1.00 83.50 96 THR A CA 1
ATOM 818 C C . THR A 1 96 ? 13.282 -11.531 -16.628 1.00 83.50 96 THR A C 1
ATOM 820 O O . THR A 1 96 ? 13.907 -10.545 -16.275 1.00 83.50 96 THR A O 1
ATOM 823 N N . ASP A 1 97 ? 13.838 -12.439 -17.414 1.00 85.12 97 ASP A N 1
ATOM 824 C CA . ASP A 1 97 ? 15.168 -12.301 -18.018 1.00 85.12 97 ASP A CA 1
ATOM 825 C C . ASP A 1 97 ? 15.110 -11.747 -19.458 1.00 85.12 97 ASP A C 1
ATOM 827 O O . ASP A 1 97 ? 16.122 -11.691 -20.164 1.00 85.12 97 ASP A O 1
ATOM 831 N N . HIS A 1 98 ? 13.919 -11.341 -19.910 1.00 86.38 98 HIS A N 1
ATOM 832 C CA . HIS A 1 98 ? 13.643 -10.919 -21.276 1.00 86.38 98 HIS A CA 1
ATOM 833 C C . HIS A 1 98 ? 13.310 -9.423 -21.326 1.00 86.38 98 HIS A C 1
ATOM 835 O O . HIS A 1 98 ? 12.187 -9.005 -21.049 1.00 86.38 98 HIS A O 1
ATOM 841 N N . LEU A 1 99 ? 14.289 -8.605 -21.731 1.00 85.62 99 LEU A N 1
ATOM 842 C CA . LEU A 1 99 ? 14.157 -7.143 -21.802 1.00 85.62 99 LEU A CA 1
ATOM 843 C C . LEU A 1 99 ? 12.918 -6.653 -22.587 1.00 85.62 99 LEU A C 1
ATOM 845 O O . LEU A 1 99 ? 12.248 -5.749 -22.091 1.00 85.62 99 LEU A O 1
ATOM 849 N N . PRO A 1 100 ? 12.526 -7.245 -23.735 1.00 86.62 100 PRO A N 1
ATOM 850 C CA . PRO A 1 100 ? 11.303 -6.832 -24.424 1.00 86.62 100 PRO A CA 1
ATOM 851 C C . PRO A 1 100 ? 10.018 -7.025 -23.604 1.00 86.62 100 PRO A C 1
ATOM 853 O O . PRO A 1 100 ? 9.038 -6.322 -23.832 1.00 86.62 100 PRO A O 1
ATOM 856 N N . THR A 1 101 ? 9.996 -7.947 -22.634 1.00 84.69 101 THR A N 1
ATOM 857 C CA . THR A 1 101 ? 8.870 -8.089 -21.693 1.00 84.69 101 THR A CA 1
ATOM 858 C C . THR A 1 101 ? 8.782 -6.876 -20.765 1.00 84.69 101 THR A C 1
ATOM 860 O O . THR A 1 101 ? 7.686 -6.387 -20.499 1.00 84.69 101 THR A O 1
ATOM 863 N N . VAL A 1 102 ? 9.930 -6.358 -20.317 1.00 84.56 102 VAL A N 1
ATOM 864 C CA . VAL A 1 102 ? 10.018 -5.128 -19.515 1.00 84.56 102 VAL A CA 1
ATOM 865 C C . VAL A 1 102 ? 9.561 -3.922 -20.337 1.00 84.56 102 VAL A C 1
ATOM 867 O O . VAL A 1 102 ? 8.706 -3.160 -19.894 1.00 84.56 102 VAL A O 1
ATOM 870 N N . GLU A 1 103 ? 10.068 -3.785 -21.564 1.00 84.25 103 GLU A N 1
ATOM 871 C CA . GLU A 1 103 ? 9.678 -2.720 -22.499 1.00 84.25 103 GLU A CA 1
ATOM 872 C C . GLU A 1 103 ? 8.160 -2.748 -22.778 1.00 84.25 103 GLU A C 1
ATOM 874 O O . GLU A 1 103 ? 7.476 -1.725 -22.684 1.00 84.25 103 GLU A O 1
ATOM 879 N N . ALA A 1 104 ? 7.598 -3.938 -23.020 1.00 81.81 104 ALA A N 1
ATOM 880 C CA . ALA A 1 104 ? 6.161 -4.123 -23.196 1.00 81.81 104 ALA A CA 1
ATOM 881 C C . ALA A 1 104 ? 5.362 -3.773 -21.931 1.00 81.81 104 ALA A C 1
ATOM 883 O O . ALA A 1 104 ? 4.267 -3.223 -22.043 1.00 81.81 104 ALA A O 1
ATOM 884 N N . PHE A 1 105 ? 5.886 -4.055 -20.736 1.00 83.25 105 PHE A N 1
ATOM 885 C CA . PHE A 1 105 ? 5.240 -3.662 -19.487 1.00 83.25 105 PHE A CA 1
ATOM 886 C C . PHE A 1 105 ? 5.196 -2.137 -19.326 1.00 83.25 105 PHE A C 1
ATOM 888 O O . PHE A 1 105 ? 4.114 -1.601 -19.103 1.00 83.25 105 PHE A O 1
ATOM 895 N N . PHE A 1 106 ? 6.315 -1.430 -19.535 1.00 80.88 106 PHE A N 1
ATOM 896 C CA . PHE A 1 106 ? 6.351 0.043 -19.509 1.00 80.88 106 PHE A CA 1
ATOM 897 C C . PHE A 1 106 ? 5.337 0.658 -20.471 1.00 80.88 106 PHE A C 1
ATOM 899 O O . PHE A 1 106 ? 4.596 1.565 -20.095 1.00 80.88 106 PHE A O 1
ATOM 906 N N . SER A 1 107 ? 5.251 0.111 -21.687 1.00 77.81 107 SER A N 1
ATOM 907 C CA . SER A 1 107 ? 4.354 0.612 -22.734 1.00 77.81 107 SER A CA 1
ATOM 908 C C . SER A 1 107 ? 2.872 0.620 -22.350 1.00 77.81 107 SER A C 1
ATOM 910 O O . SER A 1 107 ? 2.093 1.366 -22.932 1.00 77.81 107 SER A O 1
ATOM 912 N N . ARG A 1 108 ? 2.467 -0.206 -21.373 1.00 77.31 108 ARG A N 1
ATOM 913 C CA . ARG A 1 108 ? 1.072 -0.287 -20.916 1.00 77.31 108 ARG A CA 1
ATOM 914 C C . ARG A 1 108 ? 0.665 0.870 -20.011 1.00 77.31 108 ARG A C 1
ATOM 916 O O . ARG A 1 108 ? -0.527 1.087 -19.838 1.00 77.31 108 ARG A O 1
ATOM 923 N N . PHE A 1 109 ? 1.628 1.553 -19.402 1.00 76.44 109 PHE A N 1
ATOM 924 C CA . PHE A 1 109 ? 1.378 2.504 -18.315 1.00 76.44 109 PHE A CA 1
ATOM 925 C C . PHE A 1 109 ? 2.033 3.872 -18.549 1.00 76.44 109 PHE A C 1
ATOM 927 O O . PHE A 1 109 ? 1.730 4.836 -17.843 1.00 76.44 109 PHE A O 1
ATOM 934 N N . VAL A 1 110 ? 2.934 3.958 -19.530 1.00 73.62 110 VAL A N 1
ATOM 935 C CA . VAL A 1 110 ? 3.723 5.146 -19.855 1.00 73.62 110 VAL A CA 1
ATOM 936 C C . VAL A 1 110 ? 3.587 5.406 -21.359 1.00 73.62 110 VAL A C 1
ATOM 938 O O . VAL A 1 110 ? 4.101 4.638 -22.170 1.00 73.62 110 VAL A O 1
ATOM 941 N N . GLU A 1 111 ? 2.882 6.473 -21.745 1.00 59.78 111 GLU A N 1
ATOM 942 C CA . GLU A 1 111 ? 2.679 6.850 -23.156 1.00 59.78 111 GLU A CA 1
ATOM 943 C C . GLU A 1 111 ? 3.912 7.541 -23.749 1.00 59.78 111 GLU A C 1
ATOM 945 O O . GLU A 1 111 ? 4.259 7.365 -24.919 1.00 59.78 111 GLU A O 1
ATOM 950 N N . LYS A 1 112 ? 4.589 8.347 -22.930 1.00 56.75 112 LYS A N 1
ATOM 951 C CA . LYS A 1 112 ? 5.804 9.075 -23.277 1.00 56.75 112 LYS A CA 1
ATOM 952 C C . LYS A 1 112 ? 6.685 9.061 -22.038 1.00 56.75 112 LYS A C 1
ATOM 954 O O . LYS A 1 112 ? 6.336 9.733 -21.075 1.00 56.75 112 LYS A O 1
ATOM 959 N N . PRO A 1 113 ? 7.790 8.310 -21.991 1.00 54.12 113 PRO A N 1
ATOM 960 C CA . PRO A 1 113 ? 8.620 8.309 -20.798 1.00 54.12 113 PRO A CA 1
ATOM 961 C C . PRO A 1 113 ? 9.254 9.692 -20.624 1.00 54.12 113 PRO A C 1
ATOM 963 O O . PRO A 1 113 ? 10.240 10.041 -21.270 1.00 54.12 113 PRO A O 1
ATOM 966 N N . GLU A 1 114 ? 8.655 10.516 -19.773 1.00 48.12 114 GLU A N 1
ATOM 967 C CA . GLU A 1 114 ? 9.290 11.733 -19.298 1.00 48.12 114 GLU A CA 1
ATOM 968 C C . GLU A 1 114 ? 10.232 11.319 -18.177 1.00 48.12 114 GLU A C 1
ATOM 970 O O . GLU A 1 114 ? 9.844 10.976 -17.063 1.00 48.12 114 GLU A O 1
ATOM 975 N N . TYR A 1 115 ? 11.496 11.215 -18.573 1.00 51.84 115 TYR A N 1
ATOM 976 C CA . TYR A 1 115 ? 12.571 10.694 -17.757 1.00 51.84 115 TYR A CA 1
ATOM 977 C C . TYR A 1 115 ? 12.883 11.609 -16.592 1.00 51.84 115 TYR A C 1
ATOM 979 O O . TYR A 1 115 ? 13.207 12.783 -16.787 1.00 51.84 115 TYR A O 1
ATOM 987 N N . VAL A 1 116 ? 12.997 11.013 -15.412 1.00 46.59 116 VAL A N 1
ATOM 988 C CA . VAL A 1 116 ? 13.803 11.592 -14.350 1.00 46.59 116 VAL A CA 1
ATOM 989 C C . VAL A 1 116 ? 15.024 10.697 -14.154 1.00 46.59 116 VAL A C 1
ATOM 991 O O . VAL A 1 116 ? 14.929 9.514 -13.858 1.00 46.59 116 VAL A O 1
ATOM 994 N N . ARG A 1 117 ? 16.194 11.241 -14.513 1.00 43.75 117 ARG A N 1
ATOM 995 C CA . ARG A 1 117 ? 17.484 10.537 -14.468 1.00 43.75 117 ARG A CA 1
ATOM 996 C C . ARG A 1 117 ? 17.783 10.156 -13.013 1.00 43.75 117 ARG A C 1
ATOM 998 O O . ARG A 1 117 ? 17.961 11.082 -12.233 1.00 43.75 117 ARG A O 1
ATOM 1005 N N . HIS A 1 118 ? 17.952 8.863 -12.723 1.00 46.38 118 HIS A N 1
ATOM 1006 C CA . HIS A 1 118 ? 18.191 8.276 -11.387 1.00 46.38 118 HIS A CA 1
ATOM 1007 C C . HIS A 1 118 ? 16.900 8.053 -10.568 1.00 46.38 118 HIS A C 1
ATOM 1009 O O . HIS A 1 118 ? 16.040 8.939 -10.601 1.00 46.38 118 HIS A O 1
ATOM 1015 N N . PRO A 1 119 ? 16.755 6.918 -9.838 1.00 48.25 119 PRO A N 1
ATOM 1016 C CA . PRO A 1 119 ? 15.632 6.695 -8.921 1.00 48.25 119 PRO A CA 1
ATOM 1017 C C . PRO A 1 119 ? 15.408 7.883 -7.979 1.00 48.25 119 PRO A C 1
ATOM 1019 O O . PRO A 1 119 ? 14.265 8.256 -7.803 1.00 48.25 119 PRO A O 1
ATOM 1022 N N . ASP A 1 120 ? 16.465 8.575 -7.535 1.00 43.78 120 ASP A N 1
ATOM 1023 C CA . ASP A 1 120 ? 16.420 9.774 -6.669 1.00 43.78 120 ASP A CA 1
ATOM 1024 C C . ASP A 1 120 ? 15.618 10.967 -7.211 1.00 43.78 120 ASP A C 1
ATOM 1026 O O . ASP A 1 120 ? 15.406 11.941 -6.491 1.00 43.78 120 ASP A O 1
ATOM 1030 N N . ARG A 1 121 ? 15.265 10.979 -8.502 1.00 46.84 121 ARG A N 1
ATOM 1031 C CA . ARG A 1 121 ? 14.492 12.084 -9.086 1.00 46.84 121 ARG A CA 1
ATOM 1032 C C . ARG A 1 121 ? 13.040 11.740 -9.383 1.00 46.84 121 ARG A C 1
ATOM 1034 O O . ARG A 1 121 ? 12.257 12.642 -9.675 1.00 46.84 121 ARG A O 1
ATOM 1041 N N . VAL A 1 122 ? 12.693 10.458 -9.375 1.00 47.78 122 VAL A N 1
ATOM 1042 C CA . VAL A 1 122 ? 11.306 10.069 -9.145 1.00 47.78 122 VAL A CA 1
ATOM 1043 C C . VAL A 1 122 ? 11.183 10.089 -7.634 1.00 47.78 122 VAL A C 1
ATOM 1045 O O . VAL A 1 122 ? 12.033 9.539 -6.948 1.00 47.78 122 VAL A O 1
ATOM 1048 N N . ASP A 1 123 ? 10.140 10.688 -7.088 1.00 50.78 123 ASP A N 1
ATOM 1049 C CA . ASP A 1 123 ? 9.861 10.587 -5.657 1.00 50.78 123 ASP A CA 1
ATOM 1050 C C . ASP A 1 123 ? 9.320 9.184 -5.324 1.00 50.78 123 ASP A C 1
ATOM 1052 O O . ASP A 1 123 ? 8.329 9.025 -4.621 1.00 50.78 123 ASP A O 1
ATOM 1056 N N . CYS A 1 124 ? 9.939 8.159 -5.912 1.00 49.72 124 CYS A N 1
ATOM 1057 C CA . CYS A 1 124 ? 9.781 6.765 -5.590 1.00 49.72 124 CYS A CA 1
ATOM 1058 C C . CYS A 1 124 ? 10.581 6.566 -4.310 1.00 49.72 124 CYS A C 1
ATOM 1060 O O . CYS A 1 124 ? 11.805 6.721 -4.338 1.00 49.72 124 CYS A O 1
ATOM 1062 N N . PRO A 1 125 ? 9.935 6.219 -3.196 1.00 48.25 125 PRO A N 1
ATOM 1063 C CA . PRO A 1 125 ? 10.668 5.861 -2.002 1.00 48.25 125 PRO A CA 1
ATOM 1064 C C . PRO A 1 125 ? 11.579 4.678 -2.325 1.00 48.25 125 PRO A C 1
ATOM 1066 O O . PRO A 1 125 ? 11.128 3.601 -2.706 1.00 48.25 125 PRO A O 1
ATOM 1069 N N . HIS A 1 126 ? 12.882 4.923 -2.290 1.00 44.78 126 HIS A N 1
ATOM 1070 C CA . HIS A 1 126 ? 13.935 4.004 -2.724 1.00 44.78 126 HIS A CA 1
ATOM 1071 C C . HIS A 1 126 ? 13.945 2.711 -1.892 1.00 44.78 126 HIS A C 1
ATOM 1073 O O . HIS A 1 126 ? 14.354 1.665 -2.376 1.00 44.78 126 HIS A O 1
ATOM 1079 N N . GLU A 1 127 ? 13.360 2.746 -0.697 1.00 46.25 127 GLU A N 1
ATOM 1080 C CA . GLU A 1 127 ? 13.091 1.585 0.157 1.00 46.25 127 GLU A CA 1
ATOM 1081 C C . GLU A 1 127 ? 12.088 0.577 -0.452 1.00 46.25 127 GLU A C 1
ATOM 1083 O O . GLU A 1 127 ? 11.987 -0.553 0.016 1.00 46.25 127 GLU A O 1
ATOM 1088 N N . TYR A 1 128 ? 11.374 0.927 -1.534 1.00 48.25 128 TYR A N 1
ATOM 1089 C CA . TYR A 1 128 ? 10.599 -0.037 -2.333 1.00 48.25 128 TYR A CA 1
ATOM 1090 C C . TYR A 1 128 ? 11.463 -0.914 -3.246 1.00 48.25 128 TYR A C 1
ATOM 1092 O O . TYR A 1 128 ? 11.012 -1.972 -3.689 1.00 48.25 128 TYR A O 1
ATOM 1100 N N . ALA A 1 129 ? 12.684 -0.467 -3.541 1.00 46.47 129 ALA A N 1
ATOM 1101 C CA . ALA A 1 129 ? 13.585 -1.096 -4.492 1.00 46.47 129 ALA A CA 1
ATOM 1102 C C . ALA A 1 129 ? 14.564 -2.085 -3.847 1.00 46.47 129 ALA A C 1
ATOM 1104 O O . ALA A 1 129 ? 15.113 -2.900 -4.576 1.00 46.47 129 ALA A O 1
ATOM 1105 N N . ASP A 1 130 ? 14.763 -2.055 -2.524 1.00 45.66 130 ASP A N 1
ATOM 1106 C CA . ASP A 1 130 ? 15.894 -2.714 -1.850 1.00 45.66 130 ASP A CA 1
ATOM 1107 C C . ASP A 1 130 ? 15.489 -3.725 -0.766 1.00 45.66 130 ASP A C 1
ATOM 1109 O O . ASP A 1 130 ? 15.967 -3.683 0.365 1.00 45.66 130 ASP A O 1
ATOM 1113 N N . GLU A 1 131 ? 14.668 -4.716 -1.119 1.00 44.09 131 GLU A N 1
ATOM 1114 C CA . GLU A 1 131 ? 14.511 -5.899 -0.265 1.00 44.09 131 GLU A CA 1
ATOM 1115 C C . GLU A 1 131 ? 14.933 -7.179 -0.977 1.00 44.09 131 GLU A C 1
ATOM 1117 O O . GLU A 1 131 ? 14.268 -7.693 -1.879 1.00 44.09 131 GLU A O 1
ATOM 1122 N N . GLU A 1 132 ? 16.096 -7.677 -0.568 1.00 40.81 132 GLU A N 1
ATOM 1123 C CA . GLU A 1 132 ? 16.526 -9.049 -0.777 1.00 40.81 132 GLU A CA 1
ATOM 1124 C C . GLU A 1 132 ? 15.978 -9.880 0.398 1.00 40.81 132 GLU A C 1
ATOM 1126 O O . GLU A 1 132 ? 16.364 -9.666 1.543 1.00 40.81 132 GLU A O 1
ATOM 1131 N N . LEU A 1 133 ? 15.113 -10.862 0.112 1.00 37.19 133 LEU A N 1
ATOM 1132 C CA . LEU A 1 133 ? 14.834 -12.023 0.983 1.00 37.19 133 LEU A CA 1
ATOM 1133 C C . LEU A 1 133 ? 13.791 -11.883 2.117 1.00 37.19 133 LEU A C 1
ATOM 1135 O O . LEU A 1 133 ? 13.914 -12.570 3.131 1.00 37.19 133 LEU A O 1
ATOM 1139 N N . SER A 1 134 ? 12.715 -11.109 1.942 1.00 37.31 134 SER A N 1
ATOM 1140 C CA . SER A 1 134 ? 11.530 -11.208 2.815 1.00 37.31 134 SER A CA 1
ATOM 1141 C C . SER A 1 134 ? 10.296 -11.685 2.038 1.00 37.31 134 SER A C 1
ATOM 1143 O O . SER A 1 134 ? 9.874 -11.040 1.079 1.00 37.31 134 SER A O 1
ATOM 1145 N N . ASP A 1 135 ? 9.657 -12.776 2.484 1.00 43.06 135 ASP A N 1
ATOM 1146 C CA . ASP A 1 135 ? 8.314 -13.197 2.024 1.00 43.06 135 ASP A CA 1
ATOM 1147 C C . ASP A 1 135 ? 7.208 -12.175 2.413 1.00 43.06 135 ASP A C 1
ATOM 1149 O O . ASP A 1 135 ? 6.029 -12.306 2.046 1.00 43.06 135 ASP A O 1
ATOM 1153 N N . GLU A 1 136 ? 7.598 -11.114 3.124 1.00 52.84 136 GLU A N 1
ATOM 1154 C CA . GLU A 1 136 ? 6.797 -9.999 3.616 1.00 52.84 136 GLU A CA 1
ATOM 1155 C C . GLU A 1 136 ? 7.331 -8.672 3.049 1.00 52.84 136 GLU A C 1
ATOM 1157 O O . GLU A 1 136 ? 7.905 -7.849 3.762 1.00 52.84 136 GLU A O 1
ATOM 1162 N N . LEU A 1 137 ? 7.155 -8.463 1.741 1.00 58.97 137 LEU A N 1
ATOM 1163 C CA . LEU A 1 137 ? 7.518 -7.200 1.089 1.00 58.97 137 LEU A CA 1
ATOM 1164 C C . LEU A 1 137 ? 6.735 -6.024 1.728 1.00 58.97 137 LEU A C 1
ATOM 1166 O O . LEU A 1 137 ? 5.516 -6.153 1.892 1.00 58.97 137 LEU A O 1
ATOM 1170 N N . PRO A 1 138 ? 7.344 -4.853 2.013 1.00 62.66 138 PRO A N 1
ATOM 1171 C CA . PRO A 1 138 ? 6.683 -3.655 2.541 1.00 62.66 138 PRO A CA 1
ATOM 1172 C C . PRO A 1 138 ? 5.437 -3.280 1.754 1.00 62.66 138 PRO A C 1
ATOM 1174 O O . PRO A 1 138 ? 4.433 -2.840 2.312 1.00 62.66 138 PRO A O 1
ATOM 1177 N N . ALA A 1 139 ? 5.477 -3.511 0.442 1.00 62.44 139 ALA A N 1
ATOM 1178 C CA . ALA A 1 139 ? 4.344 -3.277 -0.427 1.00 62.44 139 ALA A CA 1
ATOM 1179 C C . ALA A 1 139 ? 3.177 -4.248 -0.170 1.00 62.44 139 ALA A C 1
ATOM 1181 O O . ALA A 1 139 ? 2.011 -3.855 -0.167 1.00 62.44 139 ALA A O 1
ATOM 1182 N N . ARG A 1 140 ? 3.471 -5.521 0.111 1.00 65.38 140 ARG A N 1
ATOM 1183 C CA . ARG A 1 140 ? 2.464 -6.496 0.544 1.00 65.38 140 ARG A CA 1
ATOM 1184 C C . ARG A 1 140 ? 1.898 -6.117 1.912 1.00 65.38 140 ARG A C 1
ATOM 1186 O O . ARG A 1 140 ? 0.687 -6.191 2.100 1.00 65.38 140 ARG A O 1
ATOM 1193 N N . TRP A 1 141 ? 2.745 -5.672 2.837 1.00 68.88 141 TRP A N 1
ATOM 1194 C CA . TRP A 1 141 ? 2.313 -5.231 4.163 1.00 68.88 141 TRP A CA 1
ATOM 1195 C C . TRP A 1 141 ? 1.418 -3.989 4.115 1.00 68.88 141 TRP A C 1
ATOM 1197 O O . TRP A 1 141 ? 0.356 -3.987 4.729 1.00 68.88 141 TRP A O 1
ATOM 1207 N N . SER A 1 142 ? 1.770 -2.970 3.327 1.00 70.62 142 SER A N 1
ATOM 1208 C CA . SER A 1 142 ? 0.924 -1.781 3.153 1.00 70.62 142 SER A CA 1
ATOM 1209 C C . SER A 1 142 ? -0.431 -2.124 2.509 1.00 70.62 142 SER A C 1
ATOM 1211 O O . SER A 1 142 ? -1.456 -1.583 2.924 1.00 70.62 142 SER A O 1
ATOM 1213 N N . LEU A 1 143 ? -0.491 -3.100 1.590 1.00 69.06 143 LEU A N 1
ATOM 1214 C CA . LEU A 1 143 ? -1.768 -3.621 1.081 1.00 69.06 143 LEU A CA 1
ATOM 1215 C C . LEU A 1 143 ? -2.607 -4.327 2.158 1.00 69.06 143 LEU A C 1
ATOM 1217 O O . LEU A 1 143 ? -3.818 -4.121 2.222 1.00 69.06 143 LEU A O 1
ATOM 1221 N N . VAL A 1 144 ? -1.983 -5.142 3.010 1.00 72.06 144 VAL A N 1
ATOM 1222 C CA . VAL A 1 144 ? -2.675 -5.794 4.134 1.00 72.06 144 VAL A CA 1
ATOM 1223 C C . VAL A 1 144 ? -3.167 -4.749 5.134 1.00 72.06 144 VAL A C 1
ATOM 1225 O O . VAL A 1 144 ? -4.327 -4.794 5.539 1.00 72.06 144 VAL A O 1
ATOM 1228 N N . ARG A 1 145 ? -2.339 -3.755 5.474 1.00 76.62 145 ARG A N 1
ATOM 1229 C CA . ARG A 1 145 ? -2.738 -2.642 6.341 1.00 76.62 145 ARG A CA 1
ATOM 1230 C C . ARG A 1 145 ? -3.901 -1.859 5.745 1.00 76.62 145 ARG A C 1
ATOM 1232 O O . ARG A 1 145 ? -4.819 -1.504 6.472 1.00 76.62 145 ARG A O 1
ATOM 1239 N N . ARG A 1 146 ? -3.912 -1.618 4.432 1.00 76.44 146 ARG A N 1
ATOM 1240 C CA . ARG A 1 146 ? -5.062 -0.998 3.763 1.00 76.44 146 ARG A CA 1
ATOM 1241 C C . ARG A 1 146 ? -6.338 -1.792 4.005 1.00 76.44 146 ARG A C 1
ATOM 1243 O O . ARG A 1 146 ? -7.353 -1.194 4.352 1.00 76.44 146 ARG A O 1
ATOM 1250 N N . ALA A 1 147 ? -6.299 -3.110 3.813 1.00 75.00 147 ALA A N 1
ATOM 1251 C CA . ALA A 1 147 ? -7.459 -3.963 4.059 1.00 75.00 147 ALA A CA 1
ATOM 1252 C C . ALA A 1 147 ? -7.926 -3.848 5.520 1.00 75.00 147 ALA A C 1
ATOM 1254 O O . ALA A 1 147 ? -9.119 -3.697 5.767 1.00 75.00 147 ALA A O 1
ATOM 1255 N N . TRP A 1 148 ? -6.979 -3.816 6.462 1.00 79.31 148 TRP A N 1
ATOM 1256 C CA . TRP A 1 148 ? -7.232 -3.577 7.883 1.00 79.31 148 TRP A CA 1
ATOM 1257 C C . TRP A 1 148 ? -7.918 -2.242 8.151 1.00 79.31 148 TRP A C 1
ATOM 1259 O O . TRP A 1 148 ? -9.035 -2.223 8.656 1.00 79.31 148 TRP A O 1
ATOM 1269 N N . VAL A 1 149 ? -7.278 -1.135 7.776 1.00 83.12 149 VAL A N 1
ATOM 1270 C CA . VAL A 1 149 ? -7.793 0.223 7.987 1.00 83.12 149 VAL A CA 1
ATOM 1271 C C . VAL A 1 149 ? -9.190 0.360 7.394 1.00 83.12 149 VAL A C 1
ATOM 1273 O O . VAL A 1 149 ? -10.103 0.832 8.060 1.00 83.12 149 VAL A O 1
ATOM 1276 N N . SER A 1 150 ? -9.385 -0.118 6.167 1.00 80.38 150 SER A N 1
ATOM 1277 C CA . SER A 1 150 ? -10.676 0.003 5.486 1.00 80.38 150 SER A CA 1
ATOM 1278 C C . SER A 1 150 ? -11.769 -0.808 6.171 1.00 80.38 150 SER A C 1
ATOM 1280 O O . SER A 1 150 ? -12.900 -0.346 6.284 1.00 80.38 150 SER A O 1
ATOM 1282 N N . TYR A 1 151 ? -11.440 -2.006 6.655 1.00 81.56 151 TYR A N 1
ATOM 1283 C CA . TYR A 1 151 ? -12.399 -2.830 7.377 1.00 81.56 151 TYR A CA 1
ATOM 1284 C C . TYR A 1 151 ? -12.741 -2.246 8.752 1.00 81.56 151 TYR A C 1
ATOM 1286 O O . TYR A 1 151 ? -13.905 -2.228 9.137 1.00 81.56 151 TYR A O 1
ATOM 1294 N N . LEU A 1 152 ? -11.754 -1.715 9.477 1.00 86.81 152 LEU A N 1
ATOM 1295 C CA . LEU A 1 152 ? -11.983 -1.044 10.759 1.00 86.81 152 LEU A CA 1
ATOM 1296 C C . LEU A 1 152 ? -12.851 0.209 10.596 1.00 86.81 152 LEU A C 1
ATOM 1298 O O . LEU A 1 152 ? -13.757 0.418 11.397 1.00 86.81 152 LEU A O 1
ATOM 1302 N N . LEU A 1 153 ? -12.627 0.993 9.537 1.00 86.88 153 LEU A N 1
ATOM 1303 C CA . LEU A 1 153 ? -13.480 2.132 9.189 1.00 86.88 153 LEU A CA 1
ATOM 1304 C C . LEU A 1 153 ? -14.895 1.689 8.816 1.00 86.88 153 LEU A C 1
ATOM 1306 O O . LEU A 1 153 ? -15.865 2.292 9.263 1.00 86.88 153 LEU A O 1
ATOM 1310 N N . TYR A 1 154 ? -15.037 0.606 8.051 1.00 85.06 154 TYR A N 1
ATOM 1311 C CA . TYR A 1 154 ? -16.350 0.029 7.768 1.00 85.06 154 TYR A CA 1
ATOM 1312 C C . TYR A 1 154 ? -17.081 -0.354 9.064 1.00 85.06 154 TYR A C 1
ATOM 1314 O O . TYR A 1 154 ? -18.222 0.055 9.265 1.00 85.06 154 TYR A O 1
ATOM 1322 N N . LEU A 1 155 ? -16.421 -1.078 9.973 1.00 86.31 155 LEU A N 1
ATOM 1323 C CA . LEU A 1 155 ? -16.994 -1.457 11.268 1.00 86.31 155 LEU A CA 1
ATOM 1324 C C . LEU A 1 155 ? -17.354 -0.240 12.132 1.00 86.31 155 LEU A C 1
ATOM 1326 O O . LEU A 1 155 ? -18.399 -0.255 12.780 1.00 86.31 155 LEU A O 1
ATOM 1330 N N . GLN A 1 156 ? -16.520 0.803 12.122 1.00 90.12 156 GLN A N 1
ATOM 1331 C CA . GLN A 1 156 ? -16.789 2.074 12.797 1.00 90.12 156 GLN A CA 1
ATOM 1332 C C . GLN A 1 156 ? -18.061 2.733 12.250 1.00 90.12 156 GLN A C 1
ATOM 1334 O O . GLN A 1 156 ? -18.951 3.062 13.029 1.00 90.12 156 GLN A O 1
ATOM 1339 N N . VAL A 1 157 ? -18.186 2.863 10.924 1.00 86.25 157 VAL A N 1
ATOM 1340 C CA . VAL A 1 157 ? -19.368 3.450 10.263 1.00 86.25 157 VAL A CA 1
ATOM 1341 C C . VAL A 1 157 ? -20.633 2.636 10.541 1.00 86.25 157 VAL A C 1
ATOM 1343 O O . VAL A 1 157 ? -21.714 3.199 10.684 1.00 86.25 157 VAL A O 1
ATOM 1346 N N . GLN A 1 158 ? -20.517 1.309 10.633 1.00 84.94 158 GLN A N 1
ATOM 1347 C CA . GLN A 1 158 ? -21.638 0.437 11.000 1.00 84.94 158 GLN A CA 1
ATOM 1348 C C . GLN A 1 158 ? -21.958 0.444 12.505 1.00 84.94 158 GLN A C 1
ATOM 1350 O O . GLN A 1 158 ? -22.874 -0.266 12.922 1.00 84.94 158 GLN A O 1
ATOM 1355 N N . GLU A 1 159 ? -21.200 1.181 13.325 1.00 89.31 159 GLU A N 1
ATOM 1356 C CA . GLU A 1 159 ? -21.275 1.143 14.792 1.00 89.31 159 GLU A CA 1
ATOM 1357 C C . GLU A 1 159 ? -21.210 -0.297 15.345 1.00 89.31 159 GLU A C 1
ATOM 1359 O O . GLU A 1 159 ? -21.828 -0.645 16.361 1.00 89.31 159 GLU A O 1
ATOM 1364 N N . ALA A 1 160 ? -20.468 -1.167 14.653 1.00 88.62 160 ALA A N 1
ATOM 1365 C CA . ALA A 1 160 ? -20.433 -2.591 14.933 1.00 88.62 160 ALA A CA 1
ATOM 1366 C C . ALA A 1 160 ? -19.770 -2.876 16.286 1.00 88.62 160 ALA A C 1
ATOM 1368 O O . ALA A 1 160 ? -18.794 -2.237 16.686 1.00 88.62 160 ALA A O 1
ATOM 1369 N N . THR A 1 161 ? -20.288 -3.884 16.990 1.00 93.19 161 THR A N 1
ATOM 1370 C CA . THR A 1 161 ? -19.614 -4.422 18.175 1.00 93.19 161 THR A CA 1
ATOM 1371 C C . THR A 1 161 ? -18.443 -5.289 17.733 1.00 93.19 161 THR A C 1
ATOM 1373 O O . THR A 1 161 ? -18.635 -6.288 17.048 1.00 93.19 161 THR A O 1
ATOM 1376 N N . VAL A 1 162 ? -17.244 -4.916 18.162 1.00 91.69 162 VAL A N 1
ATOM 1377 C CA . VAL A 1 162 ? -15.978 -5.578 17.851 1.00 91.69 162 VAL A CA 1
ATOM 1378 C C . VAL A 1 162 ? -15.494 -6.344 19.069 1.00 91.69 162 VAL A C 1
ATOM 1380 O O . VAL A 1 162 ? -15.576 -5.855 20.200 1.00 91.69 162 VAL A O 1
ATOM 1383 N N . TYR A 1 163 ? -14.966 -7.540 18.825 1.00 90.31 163 TYR A N 1
ATOM 1384 C CA . TYR A 1 163 ? -14.343 -8.374 19.847 1.00 90.31 163 TYR A CA 1
ATOM 1385 C C . TYR A 1 163 ? -12.846 -8.442 19.580 1.00 90.31 163 TYR A C 1
ATOM 1387 O O . TYR A 1 163 ? -12.443 -8.868 18.505 1.00 90.31 163 TYR A O 1
ATOM 1395 N N . TRP A 1 164 ? -12.021 -8.049 20.544 1.00 87.50 164 TRP A N 1
ATOM 1396 C CA . TRP A 1 164 ? -10.567 -8.055 20.411 1.00 87.50 164 TRP A CA 1
ATOM 1397 C C . TRP A 1 164 ? -9.930 -8.988 21.439 1.00 87.50 164 TRP A C 1
ATOM 1399 O O . TRP A 1 164 ? -10.050 -8.760 22.644 1.00 87.50 164 TRP A O 1
ATOM 1409 N N . ASP A 1 165 ? -9.218 -10.013 20.969 1.00 83.69 165 ASP A N 1
ATOM 1410 C CA . ASP A 1 165 ? -8.475 -10.928 21.839 1.00 83.69 165 ASP A CA 1
ATOM 1411 C C . ASP A 1 165 ? -7.087 -10.368 22.171 1.00 83.69 165 ASP A C 1
ATOM 1413 O O . ASP A 1 165 ? -6.121 -10.525 21.421 1.00 83.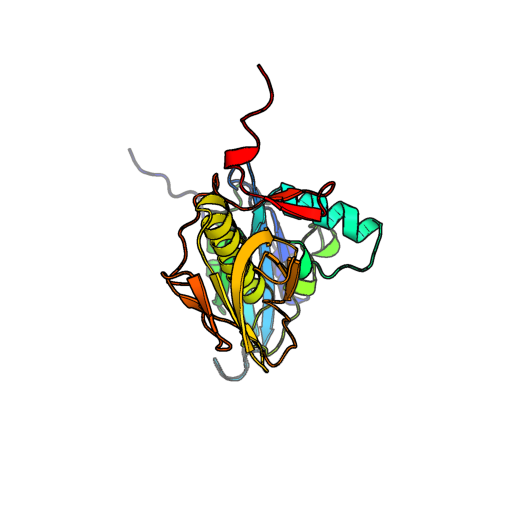69 165 ASP A O 1
ATOM 1417 N N . ALA A 1 166 ? -6.982 -9.730 23.338 1.00 74.94 166 ALA A N 1
ATOM 1418 C CA . ALA A 1 166 ? -5.707 -9.364 23.938 1.00 74.94 166 ALA A CA 1
ATOM 1419 C C . ALA A 1 166 ? -5.091 -10.572 24.681 1.00 74.94 166 ALA A C 1
ATOM 1421 O O . ALA A 1 166 ? -5.803 -11.508 25.050 1.00 74.94 166 ALA A O 1
ATOM 1422 N N . PRO A 1 167 ? -3.774 -10.567 24.980 1.00 70.88 167 PRO A N 1
ATOM 1423 C CA . PRO A 1 167 ? -3.111 -11.697 25.643 1.00 70.88 167 PRO A CA 1
ATOM 1424 C C . PRO A 1 167 ? -3.725 -12.140 26.982 1.00 70.88 167 PRO A C 1
ATOM 1426 O O . PRO A 1 167 ? -3.542 -13.289 27.379 1.00 70.88 167 PRO A O 1
ATOM 1429 N N . ALA A 1 168 ? -4.413 -11.242 27.695 1.00 76.75 168 ALA A N 1
ATOM 1430 C CA . ALA A 1 168 ? -4.973 -11.503 29.022 1.00 76.75 168 ALA A CA 1
ATOM 1431 C C . ALA A 1 168 ? -6.509 -11.543 29.061 1.00 76.75 168 ALA A C 1
ATOM 1433 O O . ALA A 1 168 ? -7.073 -12.113 29.995 1.00 76.75 168 ALA A O 1
ATOM 1434 N N . GLU A 1 169 ? -7.188 -10.945 28.082 1.00 84.00 169 GLU A N 1
ATOM 1435 C CA . GLU A 1 169 ? -8.640 -10.786 28.096 1.00 84.00 169 GLU A CA 1
ATOM 1436 C C . GLU A 1 169 ? -9.207 -10.560 26.694 1.00 84.00 169 GLU A C 1
ATOM 1438 O O . GLU A 1 169 ? -8.509 -10.116 25.782 1.00 84.00 169 GLU A O 1
ATOM 1443 N N . ARG A 1 170 ? -10.504 -10.838 26.544 1.00 88.88 170 ARG A N 1
ATOM 1444 C CA . ARG A 1 170 ? -11.275 -10.451 25.366 1.00 88.88 170 ARG A CA 1
ATOM 1445 C C . ARG A 1 170 ? -11.968 -9.129 25.654 1.00 88.88 170 ARG A C 1
ATOM 1447 O O . ARG A 1 170 ? -12.824 -9.066 26.534 1.00 88.88 170 ARG A O 1
ATOM 1454 N N . LEU A 1 171 ? -11.619 -8.103 24.892 1.00 91.19 171 LEU A N 1
ATOM 1455 C CA . LEU A 1 171 ? -12.280 -6.807 24.929 1.00 91.19 171 LEU A CA 1
ATOM 1456 C C . LEU A 1 171 ? -13.488 -6.820 23.991 1.00 91.19 171 LEU A C 1
ATOM 1458 O O . LEU A 1 171 ? -13.451 -7.435 22.925 1.00 91.19 171 LEU A O 1
ATOM 1462 N N . GLN A 1 172 ? -14.551 -6.128 24.386 1.00 95.00 172 GLN A N 1
ATOM 1463 C CA . GLN A 1 172 ? -15.754 -5.937 23.581 1.00 95.00 172 GLN A CA 1
ATOM 1464 C C . GLN A 1 172 ? -16.110 -4.451 23.580 1.00 95.00 172 GLN A C 1
ATOM 1466 O O . GLN A 1 172 ? -16.230 -3.842 24.643 1.00 95.00 172 GLN A O 1
ATOM 1471 N N . GLY A 1 173 ? -16.293 -3.865 22.400 1.00 94.94 173 GLY A N 1
ATOM 1472 C CA . GLY A 1 173 ? -16.596 -2.441 22.292 1.00 94.94 173 GLY A CA 1
ATOM 1473 C C . GLY A 1 173 ? -16.896 -1.988 20.871 1.00 94.94 173 GLY A C 1
ATOM 1474 O O . GLY A 1 173 ? -17.099 -2.810 19.983 1.00 94.94 173 GLY A O 1
ATOM 1475 N N . GLN A 1 174 ? -16.913 -0.675 20.663 1.00 95.88 174 GLN A N 1
ATOM 1476 C CA . GLN A 1 174 ? -17.069 -0.052 19.345 1.00 95.88 174 GLN A CA 1
ATOM 1477 C C . GLN A 1 174 ? -15.789 0.678 18.948 1.00 95.88 174 GLN A C 1
ATOM 1479 O O . GLN A 1 174 ? -15.118 1.273 19.794 1.00 95.88 174 GLN A O 1
ATOM 1484 N N . ILE A 1 175 ? -15.448 0.632 17.662 1.00 94.19 175 ILE A N 1
ATOM 1485 C CA . ILE A 1 175 ? -14.311 1.384 17.126 1.00 94.19 175 ILE A CA 1
ATOM 1486 C C . ILE A 1 175 ? -14.715 2.852 17.039 1.00 94.19 175 ILE A C 1
ATOM 1488 O O . ILE A 1 175 ? -15.743 3.170 16.452 1.00 94.19 175 ILE A O 1
ATOM 1492 N N . THR A 1 176 ? -13.908 3.741 17.614 1.00 93.75 176 THR A N 1
ATOM 1493 C CA . THR A 1 176 ? -14.163 5.192 17.595 1.00 93.75 176 THR A CA 1
ATOM 1494 C C . THR A 1 176 ? -13.098 5.989 16.860 1.00 93.75 176 THR A C 1
ATOM 1496 O O . THR A 1 176 ? -13.350 7.133 16.503 1.00 93.75 176 THR A O 1
ATOM 1499 N N . GLU A 1 177 ? -11.929 5.403 16.617 1.00 93.44 177 GLU A N 1
ATOM 1500 C CA . GLU A 1 177 ? -10.841 6.033 15.870 1.00 93.44 177 GLU A CA 1
ATOM 1501 C C . GLU A 1 177 ? -9.980 4.946 15.230 1.00 93.44 177 GLU A C 1
ATOM 1503 O O . GLU A 1 177 ? -9.687 3.938 15.879 1.00 93.44 177 GLU A O 1
ATOM 1508 N N . VAL A 1 178 ? -9.560 5.145 13.980 1.00 90.25 178 VAL A N 1
ATOM 1509 C CA . VAL A 1 178 ? -8.618 4.257 13.287 1.00 90.25 178 VAL A CA 1
ATOM 1510 C C . VAL A 1 178 ? -7.329 5.030 13.060 1.00 90.25 178 VAL A C 1
ATOM 1512 O O . VAL A 1 178 ? -7.176 5.767 12.093 1.00 90.25 178 VAL A O 1
ATOM 1515 N N . GLY A 1 179 ? -6.399 4.884 13.994 1.00 85.75 179 GLY A N 1
ATOM 1516 C CA . GLY A 1 179 ? -5.053 5.409 13.876 1.00 85.75 179 GLY A CA 1
ATOM 1517 C C . GLY A 1 179 ? -4.222 4.632 12.858 1.00 85.75 179 GLY A C 1
ATOM 1518 O O . GLY A 1 179 ? -4.670 3.736 12.142 1.00 85.75 179 GLY A O 1
ATOM 1519 N N . PHE A 1 180 ? -2.953 4.989 12.791 1.00 76.69 180 PHE A N 1
ATOM 1520 C CA . PHE A 1 180 ? -2.083 4.570 11.708 1.00 76.69 180 PHE A CA 1
ATOM 1521 C C . PHE A 1 180 ? -1.818 3.056 11.627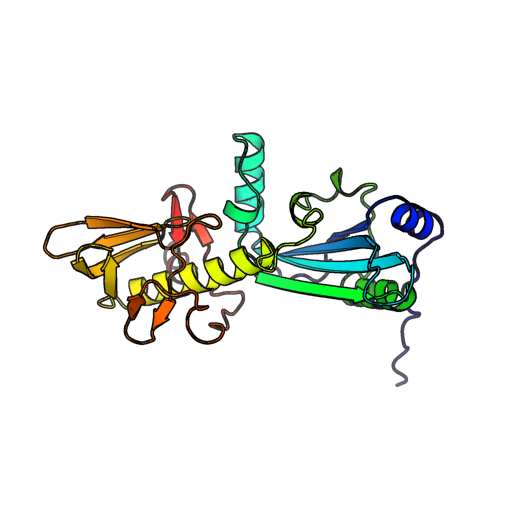 1.00 76.69 180 PHE A C 1
ATOM 1523 O O . PHE A 1 180 ? -1.944 2.458 10.563 1.00 76.69 180 PHE A O 1
ATOM 1530 N N . ASN A 1 181 ? -1.482 2.463 12.773 1.00 78.69 181 ASN A N 1
ATOM 1531 C CA . ASN A 1 181 ? -1.275 1.027 13.011 1.00 78.69 181 ASN A CA 1
ATOM 1532 C C . ASN A 1 181 ? -2.086 0.572 14.246 1.00 78.69 181 ASN A C 1
ATOM 1534 O O . ASN A 1 181 ? -1.794 -0.439 14.896 1.00 78.69 181 ASN A O 1
ATOM 1538 N N . SER A 1 182 ? -3.054 1.398 14.629 1.00 86.69 182 SER A N 1
ATOM 1539 C CA . SER A 1 182 ? -3.770 1.329 15.889 1.00 86.69 182 SER A CA 1
ATOM 1540 C C . SER A 1 182 ? -5.208 1.774 15.714 1.00 86.69 182 SER A C 1
ATOM 1542 O O . SER A 1 182 ? -5.586 2.346 14.699 1.00 86.69 182 SER A O 1
ATOM 1544 N N . PHE A 1 183 ? -6.025 1.504 16.712 1.00 91.38 183 PHE A N 1
ATOM 1545 C CA . PHE A 1 183 ? -7.405 1.937 16.758 1.00 91.38 183 PHE A CA 1
ATOM 1546 C C . PHE A 1 183 ? -7.831 2.109 18.208 1.00 91.38 183 PHE A C 1
ATOM 1548 O O . PHE A 1 183 ? -7.247 1.522 19.124 1.00 91.38 183 PHE A O 1
ATOM 1555 N N . VAL A 1 184 ? -8.859 2.920 18.415 1.00 93.88 184 VAL A N 1
ATOM 1556 C CA . VAL A 1 184 ? -9.471 3.110 19.725 1.00 93.88 184 VAL A CA 1
ATOM 1557 C C . VAL A 1 184 ? -10.746 2.283 19.789 1.00 93.88 184 VAL A C 1
ATOM 1559 O O . VAL A 1 184 ? -11.661 2.477 18.990 1.00 93.88 184 VAL A O 1
ATOM 1562 N N . LEU A 1 185 ? -10.796 1.369 20.757 1.00 94.88 185 LEU A N 1
ATOM 1563 C CA . LEU A 1 185 ? -11.969 0.573 21.094 1.00 94.88 185 LEU A CA 1
ATOM 1564 C C . LEU A 1 185 ? -12.611 1.147 22.359 1.00 94.88 185 LEU A C 1
ATOM 1566 O O . LEU A 1 185 ? -12.032 1.090 23.445 1.00 94.88 185 LEU A O 1
ATOM 1570 N N . THR A 1 186 ? -13.817 1.690 22.239 1.00 96.38 186 THR A N 1
ATOM 1571 C CA . THR A 1 186 ? -14.596 2.164 23.386 1.00 96.38 186 THR A CA 1
ATOM 1572 C C . THR A 1 186 ? -15.391 1.006 23.978 1.00 96.38 186 THR A C 1
ATOM 1574 O O . THR A 1 186 ? -16.309 0.478 23.352 1.00 96.38 186 THR A O 1
ATOM 1577 N N . THR A 1 187 ? -15.004 0.604 25.187 1.00 94.31 187 THR A N 1
ATOM 1578 C CA . THR A 1 187 ? -15.611 -0.479 25.976 1.00 94.31 187 THR A CA 1
ATOM 1579 C C . THR A 1 187 ? -16.473 0.089 27.110 1.00 94.31 187 THR A C 1
ATOM 1581 O O . THR A 1 187 ? -16.487 1.299 27.349 1.00 94.31 187 THR A O 1
ATOM 1584 N N . ASP A 1 188 ? -17.150 -0.775 27.867 1.00 92.75 188 ASP A N 1
ATOM 1585 C CA . ASP A 1 188 ? -17.843 -0.400 29.109 1.00 92.75 188 ASP A CA 1
ATOM 1586 C C . ASP A 1 188 ? -16.891 0.142 30.195 1.00 92.75 188 ASP A C 1
ATOM 1588 O O . ASP A 1 188 ? -17.297 0.936 31.045 1.00 92.75 188 ASP A O 1
ATOM 1592 N N . GLN A 1 189 ? -15.614 -0.239 30.134 1.00 90.50 189 GLN A N 1
ATOM 1593 C CA . GLN A 1 189 ? -14.546 0.231 31.020 1.00 90.50 189 GLN A CA 1
ATOM 1594 C C . GLN A 1 189 ? -13.854 1.509 30.517 1.00 90.50 189 GLN A C 1
ATOM 1596 O O . GLN A 1 189 ? -12.981 2.047 31.201 1.00 90.50 189 GLN A O 1
ATOM 1601 N N . GLY A 1 190 ? -14.243 2.016 29.343 1.00 93.19 190 GLY A N 1
ATOM 1602 C CA . GLY A 1 190 ? -13.681 3.210 28.714 1.00 93.19 190 GLY A CA 1
ATOM 1603 C C . GLY A 1 190 ? -12.935 2.928 27.408 1.00 93.19 190 GLY A C 1
ATOM 1604 O O . GLY A 1 190 ? -12.966 1.818 26.870 1.00 93.19 190 GLY A O 1
ATOM 1605 N N . ALA A 1 191 ? -12.283 3.967 26.884 1.00 94.56 191 ALA A N 1
ATOM 1606 C CA . ALA A 1 191 ? -11.529 3.913 25.636 1.00 94.56 191 ALA A CA 1
ATOM 1607 C C . ALA A 1 191 ? -10.183 3.194 25.823 1.00 94.56 191 ALA A C 1
ATOM 1609 O O . ALA A 1 191 ? -9.387 3.566 26.686 1.00 94.56 191 ALA A O 1
ATOM 1610 N N . GLN A 1 192 ? -9.931 2.186 24.990 1.00 91.19 192 GLN A N 1
ATOM 1611 C CA . GLN A 1 192 ? -8.700 1.401 24.954 1.00 91.19 192 GLN A CA 1
ATOM 1612 C C . GLN A 1 192 ? -7.990 1.630 23.621 1.00 91.19 192 GLN A C 1
ATOM 1614 O O . GLN A 1 192 ? -8.587 1.451 22.562 1.00 91.19 192 GLN A O 1
ATOM 1619 N N . HIS A 1 193 ? -6.714 2.011 23.665 1.00 90.69 193 HIS A N 1
ATOM 1620 C CA . HIS A 1 193 ? -5.899 2.171 22.463 1.00 90.69 193 HIS A CA 1
ATOM 1621 C C . HIS A 1 193 ? -5.181 0.855 22.148 1.00 90.69 193 HIS A C 1
ATOM 1623 O O . HIS A 1 193 ? -4.353 0.383 22.931 1.00 90.69 193 HIS A O 1
ATOM 1629 N N . LEU A 1 194 ? -5.508 0.264 21.003 1.00 86.94 194 LEU A N 1
ATOM 1630 C CA . LEU A 1 194 ? -5.086 -1.073 20.596 1.00 86.94 194 LEU A CA 1
ATOM 1631 C C . LEU A 1 194 ? -4.277 -1.004 19.303 1.00 86.94 194 LEU A C 1
ATOM 1633 O O . LEU A 1 194 ? -4.504 -0.136 18.468 1.00 86.94 194 LEU A O 1
ATOM 1637 N N . TRP A 1 195 ? -3.340 -1.931 19.130 1.00 81.62 195 TRP A N 1
ATOM 1638 C CA . TRP A 1 195 ? -2.452 -1.990 17.967 1.00 81.62 195 TRP A CA 1
ATOM 1639 C C . TRP A 1 195 ? -2.744 -3.253 17.165 1.00 81.62 195 TRP A C 1
ATOM 1641 O O . TRP A 1 195 ? -2.668 -4.349 17.717 1.00 81.62 195 TRP A O 1
ATOM 1651 N N . PHE A 1 196 ? -3.056 -3.107 15.876 1.00 73.06 196 PHE A N 1
ATOM 1652 C CA . PHE A 1 196 ? -3.342 -4.239 14.982 1.00 73.06 196 PHE A CA 1
ATOM 1653 C C . PHE A 1 196 ? -2.191 -4.581 14.038 1.00 73.06 196 PHE A C 1
ATOM 1655 O O . PHE A 1 196 ? -2.292 -5.541 13.273 1.00 73.06 196 PHE A O 1
ATOM 1662 N N . SER A 1 197 ? -1.090 -3.829 14.080 1.00 65.62 197 SER A N 1
ATOM 1663 C CA . SER A 1 197 ? 0.004 -4.040 13.139 1.00 65.62 197 SER A CA 1
ATOM 1664 C C . SER A 1 197 ? 1.343 -3.531 13.673 1.00 65.62 197 SER A C 1
ATOM 1666 O O . SER A 1 197 ? 1.551 -2.326 13.790 1.00 65.62 197 SER A O 1
ATOM 1668 N N . ASP A 1 198 ? 2.279 -4.446 13.912 1.00 59.41 198 ASP A N 1
ATOM 1669 C CA . ASP A 1 198 ? 3.712 -4.156 13.863 1.00 59.41 198 ASP A CA 1
ATOM 1670 C C . ASP A 1 198 ? 4.330 -5.132 12.860 1.00 59.41 198 ASP A C 1
ATOM 1672 O O . ASP A 1 198 ? 4.214 -6.347 13.022 1.00 59.41 198 ASP A O 1
ATOM 1676 N N . ARG A 1 199 ? 4.953 -4.580 11.814 1.00 56.12 199 ARG A N 1
ATOM 1677 C CA . ARG A 1 199 ? 5.629 -5.318 10.739 1.00 56.12 199 ARG A CA 1
ATOM 1678 C C . ARG A 1 199 ? 6.682 -6.284 11.290 1.00 56.12 199 ARG A C 1
ATOM 1680 O O . ARG A 1 199 ? 6.899 -7.343 10.719 1.00 56.12 199 ARG A O 1
ATOM 1687 N N . PHE A 1 200 ? 7.338 -5.907 12.386 1.00 53.50 200 PHE A N 1
ATOM 1688 C CA . PHE A 1 200 ? 8.402 -6.687 13.020 1.00 53.50 200 PHE A CA 1
ATOM 1689 C C . PHE A 1 200 ? 7.916 -7.426 14.275 1.00 53.50 200 PHE A C 1
ATOM 1691 O O . PHE A 1 200 ? 8.693 -8.107 14.951 1.00 53.50 200 PHE A O 1
ATOM 1698 N N . GLY A 1 201 ? 6.629 -7.290 14.604 1.00 52.56 201 GLY A N 1
ATOM 1699 C CA . GLY A 1 201 ? 6.010 -7.913 15.759 1.00 52.56 201 GLY A CA 1
ATOM 1700 C C . GLY A 1 201 ? 5.615 -9.365 15.496 1.00 52.56 201 GLY A C 1
ATOM 1701 O O . GLY A 1 201 ? 5.174 -9.744 14.419 1.00 52.56 201 GLY A O 1
ATOM 1702 N N . THR A 1 202 ? 5.679 -10.192 16.539 1.00 44.53 202 THR A N 1
ATOM 1703 C CA . THR A 1 202 ? 5.211 -11.594 16.524 1.00 44.53 202 THR A CA 1
ATOM 1704 C C . THR A 1 202 ? 3.681 -11.740 16.436 1.00 44.53 202 THR A C 1
ATOM 1706 O O . THR A 1 202 ? 3.172 -12.855 16.520 1.00 44.53 202 THR A O 1
ATOM 1709 N N . HIS A 1 203 ? 2.943 -10.629 16.340 1.00 56.38 203 HIS A N 1
ATOM 1710 C CA . HIS A 1 203 ? 1.491 -10.572 16.497 1.00 56.38 203 HIS A CA 1
ATOM 1711 C C . HIS A 1 203 ? 0.887 -9.919 15.261 1.00 56.38 203 HIS A C 1
ATOM 1713 O O . HIS A 1 203 ? 0.817 -8.695 15.157 1.00 56.38 203 HIS A O 1
ATOM 1719 N N . ILE A 1 204 ? 0.483 -10.755 14.312 1.00 61.56 204 ILE A N 1
ATOM 1720 C CA . ILE A 1 204 ? -0.268 -10.320 13.142 1.00 61.56 204 ILE A CA 1
ATOM 1721 C C . ILE A 1 204 ? -1.678 -10.849 13.335 1.00 61.56 204 ILE A C 1
ATOM 1723 O O . ILE A 1 204 ? -1.858 -12.024 13.649 1.00 61.56 204 ILE A O 1
ATOM 1727 N N . TYR A 1 205 ? -2.658 -9.961 13.220 1.00 70.94 205 TYR A N 1
ATOM 1728 C CA . TYR A 1 205 ? -4.040 -10.242 13.579 1.00 70.94 205 TYR A CA 1
ATOM 1729 C C . TYR A 1 205 ? -4.871 -10.613 12.342 1.00 70.94 205 TYR A C 1
ATOM 1731 O O . TYR A 1 205 ? -4.471 -10.346 11.205 1.00 70.94 205 TYR A O 1
ATOM 1739 N N . SER A 1 206 ? -6.055 -11.184 12.571 1.00 73.12 206 SER A N 1
ATOM 1740 C CA . SER A 1 206 ? -7.096 -11.456 11.572 1.00 73.12 206 SER A CA 1
ATOM 1741 C C . SER A 1 206 ? -8.418 -10.830 12.004 1.00 73.12 206 SER A C 1
ATOM 1743 O O . SER A 1 206 ? -8.733 -10.911 13.190 1.00 73.12 206 SER A O 1
ATOM 1745 N N . ILE A 1 207 ? -9.209 -10.296 11.065 1.00 72.00 207 ILE A N 1
ATOM 1746 C CA . ILE A 1 207 ? -10.596 -9.878 11.328 1.00 72.00 207 ILE A CA 1
ATOM 1747 C C . ILE A 1 207 ? -11.577 -10.757 10.561 1.00 72.00 207 ILE A C 1
ATOM 1749 O O . ILE A 1 207 ? -11.430 -10.943 9.349 1.00 72.00 207 ILE A O 1
ATOM 1753 N N . GLU A 1 208 ? -12.582 -11.257 11.268 1.00 77.81 208 GLU A N 1
ATOM 1754 C CA . GLU A 1 208 ? -13.689 -12.038 10.720 1.00 77.81 208 GLU A CA 1
ATOM 1755 C C . GLU A 1 208 ? -14.908 -11.143 10.400 1.00 77.81 208 GLU A C 1
ATOM 1757 O O . GLU A 1 208 ? -15.004 -9.991 10.840 1.00 77.81 208 GLU A O 1
ATOM 1762 N N . GLU A 1 209 ? -15.858 -11.669 9.617 1.00 73.38 209 GLU A N 1
ATOM 1763 C CA . GLU A 1 209 ? -17.071 -10.948 9.172 1.00 73.38 209 GLU A CA 1
ATOM 1764 C C . GLU A 1 209 ? -17.946 -10.432 10.330 1.00 73.38 209 GLU A C 1
ATOM 1766 O O . GLU A 1 209 ? -18.671 -9.451 10.181 1.00 73.38 209 GLU A O 1
ATOM 1771 N N . ASP A 1 210 ? -17.873 -11.075 11.495 1.00 76.25 210 ASP A N 1
ATOM 1772 C CA . ASP A 1 210 ? -18.607 -10.709 12.711 1.00 76.25 210 ASP A CA 1
ATOM 1773 C C . ASP A 1 210 ? -17.895 -9.644 13.567 1.00 76.25 210 ASP A C 1
ATOM 1775 O O . ASP A 1 210 ? -18.363 -9.316 14.658 1.00 76.25 210 ASP A O 1
ATOM 1779 N N . GLY A 1 211 ? -16.768 -9.108 13.090 1.00 77.00 211 GLY A N 1
ATOM 1780 C CA . GLY A 1 211 ? -15.962 -8.131 13.819 1.00 77.00 211 GLY A CA 1
ATOM 1781 C C . GLY A 1 211 ? -15.072 -8.750 14.899 1.00 77.00 211 GLY A C 1
ATOM 1782 O O . GLY A 1 211 ? -14.535 -8.020 15.733 1.00 77.00 211 GLY A O 1
ATOM 1783 N N . TYR A 1 212 ? -14.898 -10.074 14.920 1.00 83.25 212 TYR A N 1
ATOM 1784 C CA . TYR A 1 212 ? -13.918 -10.719 15.787 1.00 83.25 212 TYR A CA 1
ATOM 1785 C C . TYR A 1 212 ? -12.491 -10.508 15.276 1.00 83.25 212 TYR A C 1
ATOM 1787 O O . TYR A 1 212 ? -12.180 -10.803 14.121 1.00 83.25 212 TYR A O 1
ATOM 1795 N N . VAL A 1 213 ? -11.614 -10.041 16.165 1.00 81.88 213 VAL A N 1
ATOM 1796 C CA . VAL A 1 213 ? -10.195 -9.811 15.918 1.00 81.88 213 VAL A CA 1
ATOM 1797 C C . VAL A 1 213 ? -9.339 -10.754 16.763 1.00 81.88 213 VAL A C 1
ATOM 1799 O O . VAL A 1 213 ? -9.270 -10.625 17.987 1.00 81.88 213 VAL A O 1
ATOM 1802 N N . GLY A 1 214 ? -8.659 -11.690 16.098 1.00 75.81 214 GLY A N 1
ATOM 1803 C CA . GLY A 1 214 ? -7.803 -12.699 16.728 1.00 75.81 214 GLY A CA 1
ATOM 1804 C C . GLY A 1 214 ? -6.334 -12.578 16.326 1.00 75.81 214 GLY A C 1
ATOM 1805 O O . GLY A 1 214 ? -6.015 -12.078 15.252 1.00 75.81 214 GLY A O 1
ATOM 1806 N N . ASN A 1 215 ? -5.425 -13.061 17.177 1.00 70.31 215 ASN A N 1
ATOM 1807 C CA . ASN A 1 215 ? -3.988 -13.122 16.892 1.00 70.31 215 ASN A CA 1
ATOM 1808 C C . ASN A 1 215 ? -3.668 -14.303 15.955 1.00 70.31 215 ASN A C 1
ATOM 1810 O O . ASN A 1 215 ? -3.348 -15.408 16.402 1.00 70.31 215 ASN A O 1
ATOM 1814 N N . LEU A 1 216 ? -3.824 -14.086 14.653 1.00 66.38 216 LEU A N 1
ATOM 1815 C CA . LEU A 1 216 ? -3.414 -15.007 13.602 1.00 66.38 216 LEU A CA 1
ATOM 1816 C C . LEU A 1 216 ? -3.125 -14.217 12.328 1.00 66.38 216 LEU A C 1
ATOM 1818 O O . LEU A 1 216 ? -3.948 -13.409 11.910 1.00 66.38 216 LEU A O 1
ATOM 1822 N N . TRP A 1 217 ? -2.005 -14.501 11.661 1.00 61.91 217 TRP A N 1
ATOM 1823 C CA . TRP A 1 217 ? -1.721 -13.899 10.363 1.00 61.91 217 TRP A CA 1
ATOM 1824 C C . TRP A 1 217 ? -2.789 -14.302 9.343 1.00 61.91 217 TRP A C 1
ATOM 1826 O O . TRP A 1 217 ? -2.772 -15.432 8.843 1.00 61.91 217 TRP A O 1
ATOM 1836 N N . ARG A 1 218 ? -3.724 -13.396 9.033 1.00 59.09 218 ARG A N 1
ATOM 1837 C CA . ARG A 1 218 ? -4.618 -13.499 7.873 1.00 59.09 218 ARG A CA 1
ATOM 1838 C C . ARG A 1 218 ? -4.944 -12.111 7.336 1.00 59.09 218 ARG A C 1
ATOM 1840 O O . ARG A 1 218 ? -5.266 -11.201 8.091 1.00 59.09 218 ARG A O 1
ATOM 1847 N N . GLU A 1 219 ? -4.908 -11.978 6.013 1.00 57.88 219 GLU A N 1
ATOM 1848 C CA . GLU A 1 219 ? -5.530 -10.846 5.320 1.00 57.88 219 GLU A CA 1
ATOM 1849 C C . GLU A 1 219 ? -7.020 -10.800 5.728 1.00 57.88 219 GLU A C 1
ATOM 1851 O O . GLU A 1 219 ? -7.675 -11.846 5.634 1.00 57.88 219 GLU A O 1
ATOM 1856 N N . PRO A 1 220 ? -7.554 -9.657 6.214 1.00 55.56 220 PRO A N 1
ATOM 1857 C CA . PRO A 1 220 ? -8.982 -9.520 6.494 1.00 55.56 220 PRO A CA 1
ATOM 1858 C C . PRO A 1 220 ? -9.764 -9.942 5.250 1.00 55.56 220 PRO A C 1
ATOM 1860 O O . PRO A 1 220 ? -9.369 -9.574 4.143 1.00 55.56 220 PRO A O 1
ATOM 1863 N N . SER A 1 221 ? -10.787 -10.777 5.455 1.00 44.62 221 SER A N 1
ATOM 1864 C CA . SER A 1 221 ? -11.600 -11.463 4.437 1.00 44.62 221 SER A CA 1
ATOM 1865 C C . SER A 1 221 ? -11.430 -10.960 2.987 1.00 44.62 221 SER A C 1
ATOM 1867 O O . SER A 1 221 ? -11.767 -9.834 2.635 1.00 44.62 221 SER A O 1
ATOM 1869 N N . ALA A 1 222 ? -10.868 -11.843 2.150 1.00 45.56 222 ALA A N 1
ATOM 1870 C CA . ALA A 1 222 ? -10.809 -11.804 0.686 1.00 45.56 222 ALA A CA 1
ATOM 1871 C C . ALA A 1 222 ? -10.996 -10.419 0.046 1.00 45.56 222 ALA A C 1
ATOM 1873 O O . ALA A 1 222 ? -12.049 -10.161 -0.527 1.00 45.56 222 ALA A O 1
ATOM 1874 N N . ARG A 1 223 ? -9.950 -9.577 0.087 1.00 47.00 223 ARG A N 1
ATOM 1875 C CA . ARG A 1 223 ? -9.847 -8.311 -0.656 1.00 47.00 223 ARG A CA 1
ATOM 1876 C C . ARG A 1 223 ? -11.182 -7.575 -0.703 1.00 47.00 223 ARG A C 1
ATOM 1878 O O . ARG A 1 223 ? -11.860 -7.638 -1.731 1.00 47.00 223 ARG A O 1
ATOM 1885 N N . VAL A 1 224 ? -11.526 -6.838 0.357 1.00 45.88 224 VAL A N 1
ATOM 1886 C CA . VAL A 1 224 ? -12.507 -5.753 0.221 1.00 45.88 224 VAL A CA 1
ATOM 1887 C C . VAL A 1 224 ? -12.090 -4.983 -1.028 1.00 45.88 224 VAL A C 1
ATOM 1889 O O . VAL A 1 224 ? -11.007 -4.391 -1.082 1.00 45.88 224 VAL A O 1
ATOM 1892 N N . ALA A 1 225 ? -12.871 -5.133 -2.095 1.00 42.66 225 ALA A N 1
ATOM 1893 C CA . ALA A 1 225 ? -12.579 -4.536 -3.378 1.00 42.66 225 ALA A CA 1
ATOM 1894 C C . ALA A 1 225 ? -12.954 -3.072 -3.227 1.00 42.66 225 ALA A C 1
ATOM 1896 O O . ALA A 1 225 ? -14.026 -2.648 -3.633 1.00 42.66 225 ALA A O 1
ATOM 1897 N N . LEU A 1 226 ? -12.096 -2.328 -2.539 1.00 50.84 226 LEU A N 1
ATOM 1898 C CA . LEU A 1 226 ? -12.301 -0.914 -2.318 1.00 50.84 226 LEU A CA 1
ATOM 1899 C C . LEU A 1 226 ? -12.179 -0.272 -3.687 1.00 50.84 226 LEU A C 1
ATOM 1901 O O . LEU A 1 226 ? -11.098 -0.280 -4.302 1.00 50.84 226 LEU A O 1
ATOM 1905 N N . HIS A 1 227 ? -13.307 0.228 -4.176 1.00 52.88 227 HIS A N 1
ATOM 1906 C CA . HIS A 1 227 ? -13.305 1.139 -5.297 1.00 52.88 227 HIS A CA 1
ATOM 1907 C C . HIS A 1 227 ? -12.414 2.332 -4.931 1.00 52.88 227 HIS A C 1
ATOM 1909 O O . HIS A 1 227 ? -12.211 2.638 -3.759 1.00 52.88 227 HIS A O 1
ATOM 1915 N N . ALA A 1 228 ? -11.802 2.963 -5.935 1.00 56.81 228 ALA A N 1
ATOM 1916 C CA . ALA A 1 228 ? -10.875 4.074 -5.705 1.00 56.81 228 ALA A CA 1
ATOM 1917 C C . ALA A 1 228 ? -11.493 5.187 -4.837 1.00 56.81 228 ALA A C 1
ATOM 1919 O O . ALA A 1 228 ? -10.805 5.783 -4.022 1.00 56.81 228 ALA A O 1
ATOM 1920 N N . GLU A 1 229 ? -12.798 5.390 -4.988 1.00 58.06 229 GLU A N 1
ATOM 1921 C CA . GLU A 1 229 ? -13.598 6.406 -4.303 1.00 58.06 229 GLU A CA 1
ATOM 1922 C C . GLU A 1 229 ? -13.872 6.070 -2.825 1.00 58.06 229 GLU A C 1
ATOM 1924 O O . GLU A 1 229 ? -14.161 6.968 -2.046 1.00 58.06 229 GLU A O 1
ATOM 1929 N N . ASP A 1 230 ? -13.699 4.807 -2.419 1.00 63.44 230 ASP A N 1
ATOM 1930 C CA . ASP A 1 230 ? -13.936 4.321 -1.050 1.00 63.44 230 ASP A CA 1
ATOM 1931 C C . ASP A 1 230 ? -12.622 4.093 -0.284 1.00 63.44 230 ASP A C 1
ATOM 1933 O O . ASP A 1 230 ? -12.565 3.374 0.717 1.00 63.44 230 ASP A O 1
ATOM 1937 N N . LEU A 1 231 ? -11.516 4.630 -0.803 1.00 69.50 231 LEU A N 1
ATOM 1938 C CA . LEU A 1 231 ? -10.209 4.470 -0.187 1.00 69.50 231 LEU A CA 1
ATOM 1939 C C . LEU A 1 231 ? -10.105 5.302 1.093 1.00 69.50 231 LEU A C 1
ATOM 1941 O O . LEU A 1 231 ? -10.411 6.494 1.064 1.00 69.50 231 LEU A O 1
ATOM 1945 N N . PRO A 1 232 ? -9.594 4.717 2.193 1.00 75.94 232 PRO A N 1
ATOM 1946 C CA . PRO A 1 232 ? -9.294 5.480 3.388 1.00 75.94 232 PRO A CA 1
ATOM 1947 C C . PRO A 1 232 ? -8.318 6.613 3.111 1.00 75.94 232 PRO A C 1
ATOM 1949 O O . PRO A 1 232 ? -7.339 6.470 2.367 1.00 75.94 232 PRO A O 1
ATOM 1952 N N . VAL A 1 233 ? -8.567 7.716 3.792 1.00 75.19 233 VAL A N 1
ATOM 1953 C CA . VAL A 1 233 ? -7.817 8.954 3.690 1.00 75.19 233 VAL A CA 1
ATOM 1954 C C . VAL A 1 233 ? -7.191 9.274 5.041 1.00 75.19 233 VAL A C 1
ATOM 1956 O O . VAL A 1 233 ? -7.828 9.094 6.069 1.00 75.19 233 VAL A O 1
ATOM 1959 N N . TRP A 1 234 ? -5.937 9.730 5.052 1.00 76.88 234 TRP A N 1
ATOM 1960 C CA . TRP A 1 234 ? -5.303 10.220 6.275 1.00 76.88 234 TRP A CA 1
ATOM 1961 C C . TRP A 1 234 ? -5.698 11.677 6.528 1.00 76.88 234 TRP A C 1
ATOM 1963 O O . TRP A 1 234 ? -5.429 12.542 5.685 1.00 76.88 234 TRP A O 1
ATOM 1973 N N . ASP A 1 235 ? -6.294 11.945 7.688 1.00 77.00 235 ASP A N 1
ATOM 1974 C CA . ASP A 1 235 ? -6.556 13.289 8.196 1.00 77.00 235 ASP A CA 1
ATOM 1975 C C . ASP A 1 235 ? -5.418 13.712 9.138 1.00 77.00 235 ASP A C 1
ATOM 1977 O O . ASP A 1 235 ? -5.194 13.111 10.190 1.00 77.00 235 ASP A O 1
ATOM 1981 N N . ASP A 1 236 ? -4.671 14.754 8.767 1.00 69.94 236 ASP A N 1
ATOM 1982 C CA . ASP A 1 236 ? -3.548 15.243 9.576 1.00 69.94 236 ASP A CA 1
ATOM 1983 C C . ASP A 1 236 ? -3.970 15.996 10.839 1.00 69.94 236 ASP A C 1
ATOM 1985 O O . ASP A 1 236 ? -3.190 16.064 11.788 1.00 69.94 236 ASP A O 1
ATOM 1989 N N . VAL A 1 237 ? -5.166 16.588 10.849 1.00 77.81 237 VAL A N 1
ATOM 1990 C CA . VAL A 1 237 ? -5.688 17.332 12.000 1.00 77.81 237 VAL A CA 1
ATOM 1991 C C . VAL A 1 237 ? -6.122 16.354 13.081 1.00 77.81 237 VAL A C 1
ATOM 1993 O O . VAL A 1 237 ? -5.807 16.553 14.254 1.00 77.81 237 VAL A O 1
ATOM 1996 N N . LEU A 1 238 ? -6.824 15.295 12.676 1.00 79.88 238 LEU A N 1
ATOM 1997 C CA . LEU A 1 238 ? -7.289 14.242 13.576 1.00 79.88 238 LEU A CA 1
ATOM 1998 C C . LEU A 1 238 ? -6.216 13.183 13.852 1.00 79.88 238 LEU A C 1
ATOM 2000 O O . LEU A 1 238 ? -6.333 12.441 14.821 1.00 79.88 238 LEU A O 1
ATOM 2004 N N . ALA A 1 239 ? -5.162 13.140 13.031 1.00 80.62 239 ALA A N 1
ATOM 2005 C CA . ALA A 1 239 ? -4.113 12.126 13.067 1.00 80.62 239 ALA A CA 1
ATOM 2006 C C . ALA A 1 239 ? -4.668 10.690 13.002 1.00 80.62 239 ALA A C 1
ATOM 2008 O O . ALA A 1 239 ? -4.160 9.782 13.666 1.00 80.62 239 ALA A O 1
ATOM 2009 N N . CYS A 1 240 ? -5.691 10.487 12.172 1.00 83.69 240 CYS A N 1
ATOM 2010 C CA . CYS A 1 240 ? -6.344 9.202 11.970 1.00 83.69 240 CYS A CA 1
ATOM 2011 C C . CYS A 1 240 ? -6.729 8.988 10.499 1.00 83.69 240 CYS A C 1
ATOM 2013 O O . CYS A 1 240 ? -6.732 9.911 9.680 1.00 83.69 240 CYS A O 1
ATOM 2015 N N . TRP A 1 241 ? -7.026 7.740 10.151 1.00 85.62 241 TRP A N 1
ATOM 2016 C CA . TRP A 1 241 ? -7.672 7.394 8.894 1.00 85.62 241 TRP A CA 1
ATOM 2017 C C . TRP A 1 241 ? -9.173 7.687 8.979 1.00 85.62 241 TRP A C 1
ATOM 2019 O O . TRP A 1 241 ? -9.793 7.443 10.012 1.00 85.62 241 TRP A O 1
ATOM 2029 N N . ILE A 1 242 ? -9.750 8.156 7.874 1.00 83.00 242 ILE A N 1
ATOM 2030 C CA . ILE A 1 242 ? -11.176 8.466 7.712 1.00 83.00 242 ILE A CA 1
ATOM 2031 C C . ILE A 1 242 ? -11.714 7.899 6.391 1.00 83.00 242 ILE A C 1
ATOM 2033 O O . ILE A 1 242 ? -10.954 7.659 5.446 1.00 83.00 242 ILE A O 1
ATOM 2037 N N . SER A 1 243 ? -13.030 7.688 6.316 1.00 78.62 243 SER A N 1
ATOM 2038 C CA . SER A 1 243 ? -13.717 7.334 5.067 1.00 78.62 243 SER A CA 1
ATOM 2039 C C . SER A 1 243 ? -14.053 8.589 4.254 1.00 78.62 243 SER A C 1
ATOM 2041 O O . SER A 1 243 ? -14.516 9.588 4.804 1.00 78.62 243 SER A O 1
ATOM 2043 N N . LEU A 1 244 ? -13.899 8.528 2.927 1.00 64.00 244 LEU A N 1
ATOM 2044 C CA . LEU A 1 244 ? -14.285 9.619 2.018 1.00 64.00 244 LEU A CA 1
ATOM 2045 C C . LEU A 1 244 ? -15.797 9.920 2.037 1.00 64.00 244 LEU A C 1
ATOM 2047 O O . LEU A 1 244 ? -16.214 11.038 1.750 1.00 64.00 244 LEU A O 1
ATOM 2051 N N . SER A 1 245 ? -16.629 8.960 2.454 1.00 60.97 245 SER A N 1
ATOM 2052 C CA . SER A 1 245 ? -18.081 9.151 2.592 1.00 60.97 245 SER A CA 1
ATOM 2053 C C . SER A 1 245 ? -18.480 10.211 3.630 1.00 60.97 245 SER A C 1
ATOM 2055 O O . SER A 1 245 ? -19.623 10.661 3.626 1.00 60.97 245 SER A O 1
ATOM 2057 N N . GLU A 1 246 ? -17.571 10.607 4.524 1.00 51.22 246 GLU A N 1
ATOM 2058 C CA . GLU A 1 246 ? -17.829 11.626 5.551 1.00 51.22 246 GLU A CA 1
ATOM 2059 C C . GLU A 1 246 ? -17.423 13.040 5.107 1.00 51.22 246 GLU A C 1
ATOM 2061 O O . GLU A 1 246 ? -17.942 14.026 5.635 1.00 51.22 246 GLU A O 1
ATOM 2066 N N . THR A 1 247 ? -16.552 13.163 4.100 1.00 48.31 247 THR A N 1
ATOM 2067 C CA . THR A 1 247 ? -15.947 14.448 3.707 1.00 48.31 247 THR A CA 1
ATOM 2068 C C . THR A 1 247 ? -16.845 15.315 2.812 1.00 48.31 247 THR A C 1
ATOM 2070 O O . THR A 1 247 ? -16.633 16.521 2.746 1.00 48.31 247 THR A O 1
ATOM 2073 N N . ASP A 1 248 ? -17.897 14.752 2.205 1.00 44.69 248 ASP A N 1
ATOM 2074 C CA . ASP A 1 248 ? -18.836 15.471 1.317 1.00 44.69 248 ASP A CA 1
ATOM 2075 C C . ASP A 1 248 ? -20.056 16.084 2.041 1.00 44.69 248 ASP A C 1
ATOM 2077 O O . ASP A 1 248 ? -20.967 16.628 1.415 1.00 44.69 248 ASP A O 1
ATOM 2081 N N . SER A 1 249 ? -20.099 16.028 3.375 1.00 41.50 249 SER A N 1
ATOM 2082 C CA . SER A 1 249 ? -21.230 16.553 4.159 1.00 41.50 249 SER A CA 1
ATOM 2083 C C . SER A 1 249 ? -21.100 18.029 4.577 1.00 41.50 249 SER A C 1
ATOM 2085 O O . SER A 1 249 ? -21.996 18.560 5.237 1.00 41.50 249 SER A O 1
ATOM 2087 N N . GLY A 1 250 ? -20.035 18.720 4.158 1.00 41.47 250 GLY A N 1
ATOM 2088 C CA . GLY A 1 250 ? -19.746 20.096 4.560 1.00 41.47 250 GLY A CA 1
ATOM 2089 C C . GLY A 1 250 ? -19.306 20.989 3.407 1.00 41.47 250 GLY A C 1
ATOM 2090 O O . GLY A 1 250 ? -18.126 21.282 3.305 1.00 41.47 250 GLY A O 1
ATOM 2091 N N . ASP A 1 251 ? -20.250 21.402 2.558 1.00 34.12 251 ASP A N 1
ATOM 2092 C CA . ASP A 1 251 ? -20.349 22.780 2.044 1.00 34.12 251 ASP A CA 1
ATOM 2093 C C . ASP A 1 251 ? -21.594 22.922 1.147 1.00 34.12 251 ASP A C 1
ATOM 2095 O O . ASP A 1 251 ? -21.637 22.481 -0.005 1.00 34.12 251 ASP A O 1
ATOM 2099 N N . GLY A 1 252 ? -22.626 23.556 1.709 1.00 32.22 252 GLY A N 1
ATOM 2100 C CA . GLY A 1 252 ? -23.810 24.074 1.025 1.00 32.22 252 GLY A CA 1
ATOM 2101 C C . GLY A 1 252 ? -24.077 25.507 1.458 1.00 32.22 252 GLY A C 1
ATOM 2102 O O . GLY A 1 252 ? -23.815 25.814 2.643 1.00 32.22 252 GLY A O 1
#

Foldseek 3Di:
DDPPPDDQFDDDPVVVVCQVPFKFKFWQPPDDPQKTKMKIKHWDFDCPVDHTAIKIKIKIWMFGPQLVVVLVVCVVVHPDDSLLRTQTPDIDIDIGRDVSVVSNVCVVGPVDGPDDPDPVRVPPRCLQVDDDDDPCRSNNVSNLVQLVQLVLQVQQVVQAWAWEDDPVDIFTAGWDFAARQWTWGQGPVGIDIGGQDDPPDPFHWEADPNRYIGRDDDRHPDDPVQDPQQGWHQDPVRNGTHGNVVVPPDDD

Organism: NCBI:txid662880

Secondary structure (DSSP, 8-state):
-----PPPP---HHHHHHHTTS-EEEE-TT--TTEEEEEEEEEEE-TTTSTT-EEEEEEEEEEEHHHHHHHHHHHHHS---HHHH--EEEEEEEEES-HHHHHHHHHTT-SS----SSGGGTT--GGGT--SS-SS-HHHHHHHHHHHHHHHHHHHHTT-EEEEE-SS-EEEEEEEEE-SSEEEEEETTEEEEEE-B-TTSS-B-EE-TTSEEESS---SSS-----GGG--EEETTTTEEE-GGGGGGS--

Sequence (252 aa):
MTLGTQPPFVFDQQQRNTLKVSDLAAYVQQSARDRIGWIHVRQVWLPDWQPEKWAYEVQRIEVTFQSYETWKRREAEQSVEPWEVLMLTQYSVFVTDHLPTVEAFFSRFVEKPEYVRHPDRVDCPHEYADEELSDELPARWSLVRRAWVSYLLYLQVQEATVYWDAPAERLQGQITEVGFNSFVLTTDQGAQHLWFSDRFGTHIYSIEEDGYVGNLWREPSARVALHAEDLPVWDDVLACWISLSETDSGDG